Protein AF-F0ZNK6-F1 (afdb_monomer)

pLDDT: mean 78.29, std 20.77, range [24.33, 97.94]

Organism: Dictyostelium purpureum (NCBI:txid5786)

Mean predicted aligned error: 11.71 Å

Radius of gyration: 27.05 Å; Cα contacts (8 Å, |Δi|>4): 278; chains: 1; bounding box: 59×30×78 Å

Secondary structure (DSSP, 8-state):
--------------------S----EEES---TTSSEEPPS-----HHHHEE--TT----GGGGB-TTT-SB--SEEEETTT--EEEHHHHHHHHTSSS-B-TTT--B---GGGEEE-HHHHHHHTT-EEE-SSTT---EE-HHHHHHIIIII-TT-EEEETTT--EEEGGGHHHHHHH-TT-EEEETTT--EEEHHHIIIIIIIII-TTTTT--

Nearest PDB structures (foldseek):
  7nd1-assembly1_A  TM=7.226E-01  e=3.167E-04  Homo sapiens
  4r8p-assembly1_L  TM=7.742E-01  e=1.179E-03  Homo sapiens
  3rpg-assembly1_C  TM=7.395E-01  e=2.499E-03  Homo sapiens
  6wi7-assembly1_A  TM=4.358E-01  e=2.176E-04  Homo sapiens
  6wi8-assembly2_B  TM=3.997E-01  e=1.694E-04  Homo sapiens

Foldseek 3Di:
DDPDPDDDDDDDDDDDDDDDDDDFDWAFPDLPLPPFKDQDPDPPDQQLVQKDAPPDDPDDSVLQAFPQPRGGADCKKAAQVPRDIHHPVRQVVQQPDPWRADPPPRHTDDDPVRIDDPVVSVVRLQNIWGAAPQPPGRDIDRPVCRVCCNRPPPQRRWIAGNQPRDIDGNVCSSVCQVVPQRGWTAGPQQRDIDGNVCVPPAPQPHNPPRNVVVD

Solvent-accessible surface area (backbone atoms only — not comparable to full-atom values): 13362 Å² total; per-residue (Å²): 140,79,84,81,75,85,81,84,84,87,89,88,81,88,80,92,86,87,88,81,79,96,65,86,59,71,47,66,78,70,86,60,86,68,82,46,53,40,71,60,82,75,75,86,74,65,59,67,78,32,53,42,78,68,79,94,60,89,70,64,70,68,82,44,42,12,88,84,81,70,44,68,53,54,70,50,33,21,37,75,90,68,70,53,65,36,24,44,74,58,50,49,60,38,47,74,39,101,73,18,36,40,87,84,82,57,50,68,77,49,47,77,90,54,42,44,74,45,62,67,59,48,64,54,57,70,62,35,30,30,44,41,88,34,72,96,44,86,55,68,27,41,72,87,52,34,60,55,36,51,76,74,64,44,52,47,25,64,31,26,34,69,67,74,66,52,74,39,37,51,76,47,46,68,64,41,64,79,64,40,57,52,40,55,22,22,41,74,72,68,66,51,75,44,36,41,51,58,46,74,77,45,28,63,91,75,65,38,82,46,46,79,75,75,115

InterPro domains:
  IPR013083 Zinc finger, RING/FYVE/PHD-type [G3DSA:3.30.40.10] (53-136)
  IPR013083 Zinc finger, RING/FYVE/PHD-type [G3DSA:3.30.40.10] (150-211)

Structure (mmCIF, N/CA/C/O backbone):
data_AF-F0ZNK6-F1
#
_entry.id   AF-F0ZNK6-F1
#
loop_
_atom_site.group_PDB
_atom_site.id
_atom_site.type_symbol
_atom_site.label_atom_id
_atom_site.label_alt_id
_atom_site.label_comp_id
_atom_site.label_asym_id
_atom_site.label_entity_id
_atom_site.label_seq_id
_atom_site.pdbx_PDB_ins_code
_atom_site.Cartn_x
_atom_site.Cartn_y
_atom_site.Cartn_z
_atom_site.occupancy
_atom_site.B_iso_or_equiv
_atom_site.auth_seq_id
_atom_site.auth_comp_id
_atom_site.auth_asym_id
_atom_site.auth_atom_id
_atom_site.pdbx_PDB_model_num
ATOM 1 N N . MET A 1 1 ? 17.240 -5.821 18.834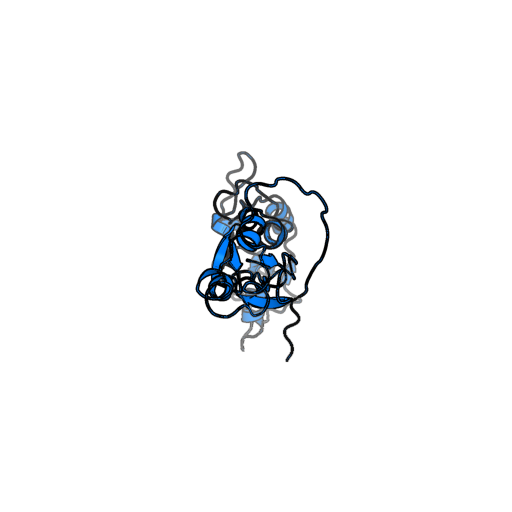 1.00 30.92 1 MET A N 1
ATOM 2 C CA . MET A 1 1 ? 16.764 -5.673 17.436 1.00 30.92 1 MET A CA 1
ATOM 3 C C . MET A 1 1 ? 15.332 -5.216 17.539 1.00 30.92 1 MET A C 1
ATOM 5 O O . MET A 1 1 ? 14.416 -6.022 17.647 1.00 30.92 1 MET A O 1
ATOM 9 N N . ASP A 1 2 ? 15.186 -3.907 17.649 1.00 25.44 2 ASP A N 1
ATOM 10 C CA . ASP A 1 2 ? 14.032 -3.295 18.282 1.00 25.44 2 ASP A CA 1
ATOM 11 C C . ASP A 1 2 ? 13.144 -2.713 17.191 1.00 25.44 2 ASP A C 1
ATOM 13 O O . ASP A 1 2 ? 13.527 -1.785 16.479 1.00 25.44 2 ASP A O 1
ATOM 17 N N . ASN A 1 3 ? 11.966 -3.311 17.015 1.00 26.47 3 ASN A N 1
ATOM 18 C CA . ASN A 1 3 ? 11.000 -2.856 16.026 1.00 26.47 3 ASN A CA 1
ATOM 19 C C . ASN A 1 3 ? 10.314 -1.585 16.540 1.00 26.47 3 ASN A C 1
ATOM 21 O O . ASN A 1 3 ? 9.304 -1.644 17.245 1.00 26.47 3 ASN A O 1
ATOM 25 N N . TYR A 1 4 ? 10.873 -0.432 16.174 1.00 24.33 4 TYR A N 1
ATOM 26 C CA . TYR A 1 4 ? 10.266 0.877 16.397 1.00 24.33 4 TYR A CA 1
ATOM 27 C C . TYR A 1 4 ? 8.984 1.026 15.566 1.00 24.33 4 TYR A C 1
ATOM 29 O O . TYR A 1 4 ? 9.009 1.482 14.424 1.00 24.33 4 TYR A O 1
ATOM 37 N N . TYR A 1 5 ? 7.840 0.683 16.157 1.00 29.05 5 TYR A N 1
ATOM 38 C CA . TYR A 1 5 ? 6.535 1.076 15.629 1.00 29.05 5 TYR A CA 1
ATOM 39 C C . TYR A 1 5 ? 6.279 2.548 15.975 1.00 29.05 5 TYR A C 1
ATOM 41 O O . TYR A 1 5 ? 6.031 2.900 17.130 1.00 29.05 5 TYR A O 1
ATOM 49 N N . THR A 1 6 ? 6.359 3.424 14.975 1.00 27.31 6 THR A N 1
ATOM 50 C CA . THR A 1 6 ? 6.152 4.867 15.130 1.00 27.31 6 THR A CA 1
ATOM 51 C C . THR A 1 6 ? 4.689 5.194 15.431 1.00 27.31 6 THR A C 1
ATOM 53 O O . THR A 1 6 ? 3.826 5.227 14.557 1.00 27.31 6 THR A O 1
ATOM 56 N N . CYS A 1 7 ? 4.408 5.467 16.704 1.00 28.83 7 CYS A N 1
ATOM 57 C CA . CYS A 1 7 ? 3.113 5.957 17.160 1.00 28.83 7 CYS A CA 1
ATOM 58 C C . CYS A 1 7 ? 2.952 7.452 16.832 1.00 28.83 7 CYS A C 1
ATOM 60 O O . CYS A 1 7 ? 3.772 8.266 17.257 1.00 28.83 7 CYS A O 1
ATOM 62 N N . VAL A 1 8 ? 1.880 7.823 16.123 1.00 27.42 8 VAL A N 1
ATOM 63 C CA . VAL A 1 8 ? 1.557 9.223 15.789 1.00 27.42 8 VAL A CA 1
ATOM 64 C C . VAL A 1 8 ? 0.220 9.626 16.435 1.00 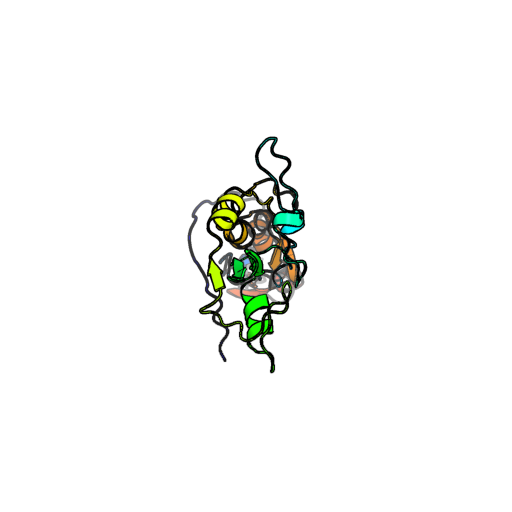27.42 8 VAL A C 1
ATOM 66 O O . VAL A 1 8 ? -0.855 9.253 15.972 1.00 27.42 8 VAL A O 1
ATOM 69 N N . PHE A 1 9 ? 0.302 10.392 17.527 1.00 31.61 9 PHE A N 1
ATOM 70 C CA . PHE A 1 9 ? -0.795 11.153 18.165 1.00 31.61 9 PHE A CA 1
ATOM 71 C C . PHE A 1 9 ? -0.951 12.535 17.470 1.00 31.61 9 PHE A C 1
ATOM 73 O O . PHE A 1 9 ? -0.028 12.946 16.778 1.00 31.61 9 PHE A O 1
ATOM 80 N N . SER A 1 10 ? -1.996 13.375 17.584 1.00 29.56 10 SER A N 1
ATOM 81 C CA . SER A 1 10 ? -3.305 13.427 18.292 1.00 29.56 10 SER A CA 1
ATOM 82 C C . SER A 1 10 ? -4.299 14.239 17.392 1.00 29.56 10 SER A C 1
ATOM 84 O O . SER A 1 10 ? -3.966 14.456 16.232 1.00 29.56 10 SER A O 1
ATOM 86 N N . GLN A 1 11 ? -5.504 14.730 17.741 1.00 28.06 11 GLN A N 1
ATOM 87 C CA . GLN A 1 11 ? -6.336 14.782 18.962 1.00 28.06 11 GLN A CA 1
ATOM 88 C C . GLN A 1 11 ? -7.820 14.985 18.556 1.00 28.06 11 GLN A C 1
ATOM 90 O O . GLN A 1 11 ? -8.075 15.548 17.497 1.00 28.06 11 GLN A O 1
ATOM 95 N N . ALA A 1 12 ? -8.784 14.640 19.419 1.00 24.88 12 ALA A N 1
ATOM 96 C CA . ALA A 1 12 ? -10.147 15.202 19.408 1.00 24.88 12 ALA A CA 1
ATOM 97 C C . ALA A 1 12 ? -10.771 15.105 20.819 1.00 24.88 12 ALA A C 1
ATOM 99 O O . ALA A 1 12 ? -10.435 14.181 21.563 1.00 24.88 12 ALA A O 1
ATOM 100 N N . ARG A 1 13 ? -11.637 16.058 21.197 1.00 25.84 13 ARG A N 1
ATOM 101 C CA . ARG A 1 13 ? -12.290 16.182 22.523 1.00 25.84 13 ARG A CA 1
ATOM 102 C C . ARG A 1 13 ? -13.825 16.148 22.401 1.00 25.84 13 ARG A C 1
ATOM 104 O O . ARG A 1 13 ? -14.330 16.425 21.320 1.00 25.84 13 ARG A O 1
ATOM 111 N N . TYR A 1 14 ? -14.495 15.991 23.555 1.00 29.27 14 TYR A N 1
ATOM 112 C CA . TYR A 1 14 ? -15.939 16.194 23.816 1.00 29.27 14 TYR A CA 1
ATOM 113 C C . TYR A 1 14 ? -16.895 15.131 23.230 1.00 29.27 14 TYR A C 1
ATOM 115 O O . TYR A 1 14 ? -16.558 14.484 22.247 1.00 29.27 14 TYR A O 1
ATOM 123 N N . SER A 1 15 ? -18.071 14.858 23.818 1.00 27.81 15 SER A N 1
ATOM 124 C CA . SER A 1 15 ? -18.705 15.357 25.067 1.00 27.81 15 SER A CA 1
ATOM 125 C C . SER A 1 15 ? -19.606 14.284 25.698 1.00 27.81 15 SER A C 1
ATOM 127 O O . SER A 1 15 ? -20.095 13.403 24.997 1.00 27.81 15 SER A O 1
ATOM 129 N N . ASP A 1 16 ? -19.878 14.398 27.000 1.00 37.84 16 ASP A N 1
ATOM 130 C CA . ASP A 1 16 ? -20.874 13.576 27.699 1.00 37.84 16 ASP A CA 1
ATOM 131 C C . ASP A 1 16 ? -22.311 13.880 27.247 1.00 37.84 16 ASP A C 1
ATOM 133 O O . ASP A 1 16 ? -22.661 15.048 27.078 1.00 37.84 16 ASP A O 1
ATOM 137 N N . GLN A 1 17 ? -23.153 12.841 27.155 1.00 32.78 17 GLN A N 1
ATOM 138 C CA . GLN A 1 17 ? -24.423 12.697 27.898 1.00 32.78 17 GLN A CA 1
ATOM 139 C C . GLN A 1 17 ? -25.270 11.542 27.335 1.00 32.78 17 GLN A C 1
ATOM 141 O O . GLN A 1 17 ? -25.697 11.591 26.188 1.00 32.78 17 GLN A O 1
ATOM 146 N N . GLN A 1 18 ? -25.615 10.564 28.179 1.00 33.66 18 GLN A N 1
ATOM 147 C CA . GLN A 1 18 ? -26.989 10.369 28.678 1.00 33.66 18 GLN A CA 1
ATOM 148 C C . GLN A 1 18 ? -27.006 9.287 29.774 1.00 33.66 18 GLN A C 1
ATOM 150 O O . GLN A 1 18 ? -26.191 8.367 29.769 1.00 33.66 18 GLN A O 1
ATOM 155 N N . ARG A 1 19 ? -27.900 9.438 30.759 1.00 41.31 19 ARG A N 1
ATOM 156 C CA . ARG A 1 19 ? -28.092 8.491 31.870 1.00 41.31 19 ARG A CA 1
ATOM 157 C C . ARG A 1 19 ? -29.361 7.689 31.628 1.00 41.31 19 ARG A C 1
ATOM 159 O O . ARG A 1 19 ? -30.398 8.309 31.435 1.00 41.31 19 ARG A O 1
ATOM 166 N N . GLU A 1 20 ? -29.324 6.375 31.829 1.00 31.62 20 GLU A N 1
ATOM 167 C CA . GLU A 1 20 ? -30.526 5.628 32.209 1.00 31.62 20 GLU A CA 1
ATOM 168 C C . GLU A 1 20 ? -30.183 4.335 32.970 1.00 31.62 20 GLU A C 1
ATOM 170 O O . GLU A 1 20 ? -29.380 3.536 32.506 1.00 31.62 20 GLU A O 1
ATOM 175 N N . LYS A 1 21 ? -30.830 4.158 34.136 1.00 32.38 21 LYS A N 1
ATOM 176 C CA . LYS A 1 21 ? -30.807 2.995 35.056 1.00 32.38 21 LYS A CA 1
ATOM 177 C C . LYS A 1 21 ? -29.427 2.578 35.609 1.00 32.38 21 LYS A C 1
ATOM 179 O O . LYS A 1 21 ? -28.528 2.164 34.890 1.00 32.38 21 LYS A O 1
ATOM 184 N N . GLN A 1 22 ? -29.294 2.624 36.941 1.00 38.00 22 GLN A N 1
ATOM 185 C CA . GLN A 1 22 ? -28.071 2.274 37.681 1.00 38.00 22 GLN A CA 1
ATOM 186 C C . GLN A 1 22 ? -27.771 0.764 37.651 1.00 38.00 22 GLN A C 1
ATOM 188 O O . GLN A 1 22 ? -27.980 0.041 38.624 1.00 38.00 22 GLN A O 1
ATOM 193 N N . ILE A 1 23 ? -27.226 0.295 36.532 1.00 42.62 23 ILE A N 1
ATOM 194 C CA . ILE A 1 23 ? -26.351 -0.878 36.512 1.00 42.62 23 ILE A CA 1
ATOM 195 C C . ILE A 1 23 ? -24.993 -0.424 37.083 1.00 42.62 23 ILE A C 1
ATOM 197 O O . ILE A 1 23 ? -24.542 0.670 36.739 1.00 42.62 23 ILE A O 1
ATOM 201 N N . PRO A 1 24 ? -24.324 -1.214 37.945 1.00 51.91 24 PRO A N 1
ATOM 202 C CA . PRO A 1 24 ? -23.012 -0.871 38.486 1.00 51.91 24 PRO A CA 1
ATOM 203 C C . PRO A 1 24 ? -21.998 -0.418 37.425 1.00 51.91 24 PRO A C 1
ATOM 205 O O . PRO A 1 24 ? -21.651 -1.178 36.521 1.00 51.91 24 PRO A O 1
ATOM 208 N N . GLU A 1 25 ? -21.491 0.810 37.556 1.00 67.50 25 GLU A N 1
ATOM 209 C CA . GLU A 1 25 ? -20.607 1.407 36.551 1.00 67.50 25 GLU A CA 1
ATOM 210 C C . GLU A 1 25 ? -19.237 0.706 36.485 1.00 67.50 25 GLU A C 1
ATOM 212 O O . GLU A 1 25 ? -18.437 0.737 37.427 1.00 67.50 25 GLU A O 1
ATOM 217 N N . PHE A 1 26 ? -18.959 0.089 35.333 1.00 65.06 26 PHE A N 1
ATOM 218 C CA . PHE A 1 26 ? -17.631 -0.379 34.942 1.00 65.06 26 PHE A CA 1
ATOM 219 C C . PHE A 1 26 ? -16.867 0.768 34.279 1.00 65.06 26 PHE A C 1
ATOM 221 O O . PHE A 1 26 ? -17.143 1.140 33.138 1.00 65.06 26 PHE A O 1
ATOM 228 N N . ILE A 1 27 ? -15.893 1.333 34.988 1.00 72.94 2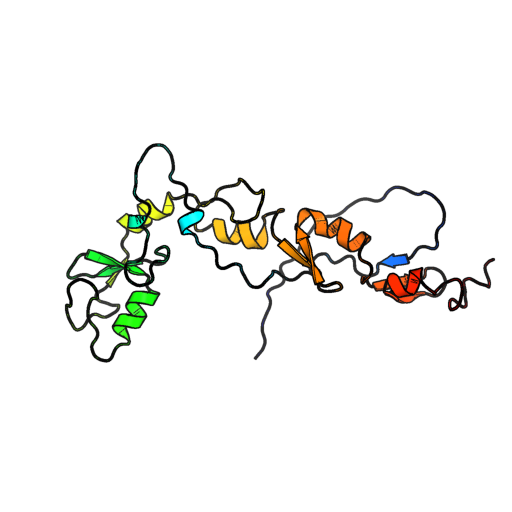7 ILE A N 1
ATOM 229 C CA . ILE A 1 27 ? -15.159 2.512 34.521 1.00 72.94 27 ILE A CA 1
ATOM 230 C C . ILE A 1 27 ? -13.950 2.057 33.694 1.00 72.94 27 ILE A C 1
ATOM 232 O O . ILE A 1 27 ? -13.003 1.489 34.239 1.00 72.94 27 ILE A O 1
ATOM 236 N N . ILE A 1 28 ? -13.970 2.304 32.380 1.00 71.56 28 ILE A N 1
ATOM 237 C CA . ILE A 1 28 ? -12.842 2.021 31.474 1.00 71.56 28 ILE A CA 1
ATOM 238 C C . ILE A 1 28 ? -11.697 2.997 31.780 1.00 71.56 28 ILE A C 1
ATOM 240 O O . ILE A 1 28 ? -11.846 4.204 31.603 1.00 71.56 28 ILE A O 1
ATOM 244 N N . GLU A 1 29 ? -10.533 2.492 32.194 1.00 52.78 29 GLU A N 1
ATOM 245 C CA . GLU A 1 29 ? -9.414 3.361 32.603 1.00 52.78 29 GLU A CA 1
ATOM 246 C C . GLU A 1 29 ? -8.588 3.932 31.440 1.00 52.78 29 GLU A C 1
ATOM 248 O O . GLU A 1 29 ? -7.887 4.924 31.624 1.00 52.78 29 GLU A O 1
ATOM 253 N N . ASN A 1 30 ? -8.635 3.323 30.250 1.00 55.88 30 ASN A N 1
ATOM 254 C CA . ASN A 1 30 ? -7.743 3.669 29.137 1.00 55.88 30 ASN A CA 1
ATOM 255 C C . ASN A 1 30 ? -8.471 3.739 27.781 1.00 55.88 30 ASN A C 1
ATOM 257 O O . ASN A 1 30 ? -8.234 2.919 26.897 1.00 55.88 30 ASN A O 1
ATOM 261 N N . LYS A 1 31 ? -9.276 4.788 27.548 1.00 55.41 31 LYS A N 1
ATOM 262 C CA . LYS A 1 31 ? -9.871 5.097 26.222 1.00 55.41 31 LYS A CA 1
ATOM 263 C C . LYS A 1 31 ? -8.846 5.542 25.142 1.00 55.41 31 LYS A C 1
ATOM 265 O O . LYS A 1 31 ? -9.194 6.244 24.191 1.00 55.41 31 LYS A O 1
ATOM 270 N N . LYS A 1 32 ? -7.557 5.185 25.253 1.00 53.84 32 LYS A N 1
ATOM 271 C CA . LYS A 1 32 ? -6.506 5.586 24.294 1.00 53.84 32 LYS A CA 1
ATOM 272 C C . LYS A 1 32 ? -6.603 4.772 22.996 1.00 53.84 32 LYS A C 1
ATOM 274 O O . LYS A 1 32 ? -5.957 3.737 22.849 1.00 53.84 32 LYS A O 1
ATOM 279 N N . LYS A 1 33 ? -7.367 5.319 22.041 1.00 52.50 33 LYS A N 1
ATOM 280 C CA . LYS A 1 33 ? -7.781 4.760 20.732 1.00 52.50 33 LYS A CA 1
ATOM 281 C C . LYS A 1 33 ? -6.724 3.990 19.911 1.00 52.50 33 LYS A C 1
ATOM 283 O O . LYS A 1 33 ? -7.11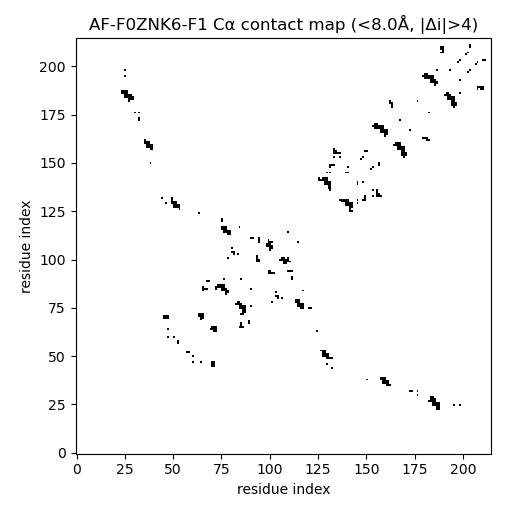4 3.168 19.095 1.00 52.50 33 LYS A O 1
ATOM 288 N N . CYS A 1 34 ? -5.421 4.217 20.111 1.00 48.12 34 CYS A N 1
ATOM 289 C CA . CYS A 1 34 ? -4.349 3.594 19.315 1.00 48.12 34 CYS A CA 1
ATOM 290 C C . CYS A 1 34 ? -3.481 2.554 20.048 1.00 48.12 34 CYS A C 1
ATOM 292 O O . CYS A 1 34 ? -2.623 1.961 19.406 1.00 48.12 34 CYS A O 1
ATOM 294 N N . GLN A 1 35 ? -3.637 2.319 21.358 1.00 53.16 35 GLN A N 1
ATOM 295 C CA . GLN A 1 35 ? -2.682 1.454 22.085 1.00 53.16 35 GLN A CA 1
ATOM 296 C C . GLN A 1 35 ? -2.888 -0.052 21.876 1.00 53.16 35 GLN A C 1
ATOM 298 O O . GLN A 1 35 ? -1.981 -0.825 22.165 1.00 53.16 35 GLN A O 1
ATOM 303 N N . PHE A 1 36 ? -4.049 -0.459 21.361 1.00 58.56 36 PHE A N 1
ATOM 304 C CA . PHE A 1 36 ? -4.400 -1.870 21.195 1.00 58.56 36 PHE A CA 1
ATOM 305 C C . PHE A 1 36 ? -4.719 -2.266 19.754 1.00 58.56 36 PHE A C 1
ATOM 307 O O . PHE A 1 36 ? -4.865 -3.450 19.497 1.00 58.56 36 PHE A O 1
ATOM 314 N N . PHE A 1 37 ? -4.852 -1.335 18.807 1.00 63.16 37 PHE A N 1
ATOM 315 C CA . PHE A 1 37 ? -5.246 -1.689 17.441 1.00 63.16 37 PHE A CA 1
ATOM 316 C C . PHE A 1 37 ? -4.033 -1.883 16.546 1.00 63.16 37 PHE A C 1
ATOM 318 O O . PHE A 1 37 ? -3.242 -0.963 16.343 1.00 63.16 37 PHE A O 1
ATOM 325 N N . PHE A 1 38 ? -3.930 -3.075 15.971 1.00 69.12 38 PHE A N 1
ATOM 326 C CA . PHE A 1 38 ? -2.906 -3.399 14.993 1.00 69.12 38 PHE A CA 1
ATOM 327 C C . PHE A 1 38 ? -3.475 -3.239 13.585 1.00 69.12 38 PHE A C 1
ATOM 329 O O . PHE A 1 38 ? -4.586 -3.693 13.291 1.00 69.12 38 PHE A O 1
ATOM 336 N N . LEU A 1 39 ? -2.690 -2.626 12.697 1.00 55.91 39 LEU A N 1
ATOM 337 C CA . LEU A 1 39 ? -2.871 -2.856 11.268 1.00 55.91 39 LEU A CA 1
ATOM 338 C C . LEU A 1 39 ? -2.663 -4.358 11.017 1.00 55.91 39 LEU A C 1
ATOM 340 O O . LEU A 1 39 ? -1.677 -4.910 11.520 1.00 55.91 39 LEU A O 1
ATOM 344 N N . PRO A 1 40 ? -3.545 -5.037 10.257 1.00 51.53 40 PRO A N 1
ATOM 345 C CA . PRO A 1 40 ? -3.190 -6.342 9.718 1.00 51.53 40 PRO A CA 1
ATOM 346 C C . PRO A 1 40 ? -1.877 -6.202 8.936 1.00 51.53 40 PRO A C 1
ATOM 348 O O . PRO A 1 40 ? -1.590 -5.127 8.400 1.00 51.53 40 PRO A O 1
ATOM 351 N N . LYS A 1 41 ? -1.073 -7.277 8.872 1.00 48.78 41 LYS A N 1
ATOM 352 C CA . LYS A 1 41 ? 0.121 -7.312 8.007 1.00 48.78 41 LYS A CA 1
ATOM 353 C C . LYS A 1 41 ? -0.289 -6.768 6.642 1.00 48.78 41 LYS A C 1
ATOM 355 O O . LYS A 1 41 ? -1.263 -7.281 6.095 1.00 48.78 41 LYS A O 1
ATOM 360 N N . TYR A 1 42 ? 0.392 -5.709 6.189 1.00 48.66 42 TYR A N 1
ATOM 361 C CA . TYR A 1 42 ? -0.072 -4.870 5.083 1.00 48.66 42 TYR A CA 1
ATOM 362 C C . TYR A 1 42 ? -0.635 -5.734 3.953 1.00 48.66 42 TYR A C 1
ATOM 364 O O . TYR A 1 42 ? 0.073 -6.649 3.517 1.00 48.66 42 TYR A O 1
ATOM 372 N N . PRO A 1 43 ? -1.882 -5.492 3.498 1.00 49.91 43 PRO A N 1
ATOM 373 C CA . PRO A 1 43 ? -2.384 -6.206 2.338 1.00 49.91 43 PRO A CA 1
ATOM 374 C C . PRO A 1 43 ? -1.388 -5.986 1.202 1.00 49.91 43 PRO A C 1
ATOM 376 O O . PRO A 1 43 ? -0.903 -4.869 1.011 1.00 49.91 43 PRO A O 1
ATOM 379 N N . ILE A 1 44 ? -1.055 -7.052 0.478 1.00 57.12 44 ILE A N 1
ATOM 380 C CA . ILE A 1 44 ? -0.285 -6.926 -0.756 1.00 57.12 44 ILE A CA 1
ATOM 381 C C . ILE A 1 44 ? -1.223 -6.225 -1.735 1.00 57.12 44 ILE A C 1
ATOM 383 O O . ILE A 1 44 ? -2.128 -6.843 -2.287 1.00 57.12 44 ILE A O 1
ATOM 387 N N . ILE A 1 45 ? -1.084 -4.904 -1.847 1.00 63.31 45 ILE A N 1
ATOM 388 C CA . ILE A 1 45 ? -1.928 -4.096 -2.719 1.00 63.31 45 ILE A CA 1
ATOM 389 C C . ILE A 1 45 ? -1.471 -4.356 -4.151 1.00 63.31 45 ILE A C 1
ATOM 391 O O . ILE A 1 45 ? -0.403 -3.893 -4.545 1.00 63.31 45 ILE A O 1
ATOM 395 N N . GLN A 1 46 ? -2.303 -5.050 -4.923 1.00 73.31 46 GLN A N 1
ATOM 396 C CA . GLN A 1 46 ? -2.184 -5.113 -6.376 1.00 73.31 46 GLN A CA 1
ATOM 397 C C . GLN A 1 46 ? -2.628 -3.759 -6.943 1.00 73.31 46 GLN A C 1
ATOM 399 O O . GLN A 1 46 ? -3.814 -3.454 -7.093 1.00 73.31 46 GLN A O 1
ATOM 404 N N . LEU A 1 47 ? -1.650 -2.870 -7.128 1.00 72.75 47 LEU A N 1
ATOM 405 C CA . LEU A 1 47 ? -1.867 -1.479 -7.536 1.00 72.75 47 LEU A CA 1
ATOM 406 C C . LEU A 1 47 ? -2.402 -1.380 -8.974 1.00 72.75 47 LEU A C 1
ATOM 408 O O . LEU A 1 47 ? -3.022 -0.381 -9.336 1.00 72.75 47 LEU A O 1
ATOM 412 N N . GLU A 1 48 ? -2.195 -2.424 -9.774 1.00 74.31 48 GLU A N 1
ATOM 413 C CA . GLU A 1 48 ? -2.655 -2.580 -11.155 1.00 74.31 48 GLU A CA 1
ATOM 414 C C . GLU A 1 48 ? -4.189 -2.638 -11.215 1.00 74.31 48 GLU A C 1
ATOM 416 O O . GLU A 1 48 ? -4.817 -2.022 -12.085 1.00 74.31 48 GLU A O 1
ATOM 421 N N . GLU A 1 49 ? -4.805 -3.331 -10.253 1.00 77.19 49 GLU A N 1
ATOM 422 C CA . GLU A 1 49 ? -6.261 -3.437 -10.111 1.00 77.19 49 GLU A CA 1
ATOM 423 C C . GLU A 1 49 ? -6.882 -2.093 -9.724 1.00 77.19 49 GLU A C 1
ATOM 425 O O . GLU A 1 49 ? -7.917 -1.699 -10.263 1.00 77.19 49 GLU A O 1
ATOM 430 N N . GLN A 1 50 ? -6.212 -1.359 -8.831 1.00 76.19 50 GLN A N 1
ATOM 431 C CA . GLN A 1 50 ? -6.682 -0.074 -8.308 1.00 76.19 50 GLN A CA 1
ATOM 432 C C . GLN A 1 50 ? -6.495 1.092 -9.286 1.00 76.19 50 GLN A C 1
ATOM 434 O O . GLN A 1 50 ? -7.042 2.173 -9.062 1.00 76.19 50 GLN A O 1
ATOM 439 N N . LEU A 1 51 ? -5.728 0.893 -10.361 1.00 79.56 51 LEU A N 1
ATOM 440 C CA . LEU A 1 51 ? -5.416 1.919 -11.347 1.00 79.56 51 LEU A CA 1
ATOM 441 C C . LEU A 1 51 ? -6.656 2.358 -12.147 1.00 79.56 51 LEU A C 1
ATOM 443 O O . LEU A 1 51 ? -7.272 1.555 -12.855 1.00 79.56 51 LEU A O 1
ATOM 447 N N . VAL A 1 52 ? -6.953 3.656 -12.087 1.00 80.12 52 VAL A N 1
ATOM 448 C CA . VAL A 1 52 ? -7.980 4.372 -12.852 1.00 80.12 52 VAL A CA 1
ATOM 449 C C . VAL A 1 52 ? -7.303 5.446 -13.708 1.00 80.12 52 VAL A C 1
ATOM 451 O O . VAL A 1 52 ? -6.527 6.271 -13.216 1.00 80.12 52 VAL A O 1
ATOM 454 N N . LEU A 1 53 ? -7.602 5.444 -15.006 1.00 74.25 53 LEU A N 1
ATOM 455 C CA . LEU A 1 53 ? -7.134 6.461 -15.948 1.00 74.25 53 LEU A CA 1
ATOM 456 C C . LEU A 1 53 ? -8.046 7.692 -15.865 1.00 74.25 53 LEU A C 1
ATOM 458 O O . LEU A 1 53 ? -9.265 7.551 -15.776 1.00 74.25 53 LEU A O 1
ATOM 462 N N . LYS A 1 54 ? -7.469 8.897 -15.915 1.00 66.25 54 LYS A N 1
ATOM 463 C CA . LYS A 1 54 ? -8.253 10.131 -16.064 1.00 66.25 54 LYS A CA 1
ATOM 464 C C . LYS A 1 54 ? -8.735 10.272 -17.507 1.00 66.25 54 LYS A C 1
ATOM 466 O O . LYS A 1 54 ? -7.918 10.268 -18.422 1.00 66.25 54 LYS A O 1
ATOM 471 N N . ASP A 1 55 ? -10.048 10.423 -17.650 1.00 59.72 55 ASP A N 1
ATOM 472 C CA . ASP A 1 55 ? -10.781 10.978 -18.791 1.00 59.72 55 ASP A CA 1
ATOM 473 C C . ASP A 1 55 ? -10.272 10.603 -20.198 1.00 59.72 55 ASP A C 1
ATOM 475 O O . ASP A 1 55 ? -9.410 11.260 -20.784 1.00 59.72 55 ASP A O 1
ATOM 479 N N . GLY A 1 56 ? -10.889 9.569 -20.780 1.00 56.06 56 GLY A N 1
ATOM 480 C CA . GLY A 1 56 ? -10.976 9.353 -22.233 1.00 56.06 56 GLY A CA 1
ATOM 481 C C . GLY A 1 56 ? -9.708 8.921 -22.979 1.00 56.06 56 GLY A C 1
ATOM 482 O O . GLY A 1 56 ? -9.815 8.486 -24.121 1.00 56.06 56 GLY A O 1
ATOM 483 N N . ASN A 1 57 ? -8.524 8.996 -22.371 1.00 57.19 57 ASN A N 1
ATOM 484 C CA . ASN A 1 57 ? -7.289 8.520 -22.993 1.00 57.19 57 ASN A CA 1
ATOM 485 C C . ASN A 1 57 ? -7.082 7.023 -22.710 1.00 57.19 57 ASN A C 1
ATOM 487 O O . ASN A 1 57 ? -6.782 6.639 -21.578 1.00 57.19 57 ASN A O 1
ATOM 491 N N . GLU A 1 58 ? -7.184 6.187 -23.747 1.00 66.38 58 GLU A N 1
ATOM 492 C CA . GLU A 1 58 ? -6.935 4.734 -23.705 1.00 66.38 58 GLU A CA 1
ATOM 493 C C . GLU A 1 58 ? -5.433 4.396 -23.574 1.00 66.38 58 GLU A C 1
ATOM 495 O O . GLU A 1 58 ? -4.819 3.751 -24.424 1.00 66.38 58 GLU A O 1
ATOM 500 N N . ILE A 1 59 ? -4.803 4.845 -22.489 1.00 74.38 59 ILE A N 1
ATOM 501 C CA . ILE A 1 59 ? -3.430 4.466 -22.145 1.00 74.38 59 ILE A CA 1
ATOM 502 C C . ILE A 1 59 ? -3.469 3.055 -21.546 1.00 74.38 59 ILE A C 1
ATOM 504 O O . ILE A 1 59 ? -3.934 2.889 -20.419 1.00 74.38 59 ILE A O 1
ATOM 508 N N . SER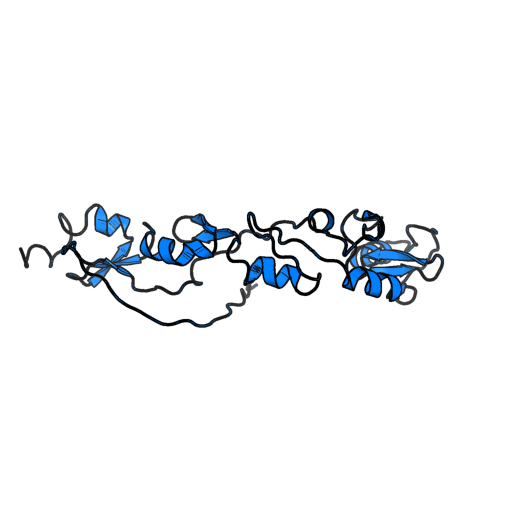 A 1 60 ? -2.985 2.035 -22.269 1.00 83.94 60 SER A N 1
ATOM 509 C CA . SER A 1 60 ? -2.988 0.659 -21.741 1.00 83.94 60 SER A CA 1
ATOM 510 C C . SER A 1 60 ? -2.286 0.576 -20.381 1.00 83.94 60 SER A C 1
ATOM 512 O O . SER A 1 60 ? -1.184 1.106 -20.206 1.00 83.94 60 SER A O 1
ATOM 514 N N . LYS A 1 61 ? -2.903 -0.149 -19.436 1.00 82.50 61 LYS A N 1
ATOM 515 C CA . LYS A 1 61 ? -2.317 -0.442 -18.119 1.00 82.50 61 LYS A CA 1
ATOM 516 C C . LYS A 1 61 ? -0.951 -1.126 -18.241 1.00 82.50 61 LYS A C 1
ATOM 518 O O . LYS A 1 61 ? -0.076 -0.856 -17.422 1.00 82.50 61 LYS A O 1
ATOM 523 N N . ASP A 1 62 ? -0.746 -1.925 -19.290 1.00 87.12 62 ASP A N 1
ATOM 524 C CA . ASP A 1 62 ? 0.486 -2.684 -19.550 1.00 87.12 62 ASP A CA 1
ATOM 525 C C . ASP A 1 62 ? 1.730 -1.788 -19.656 1.00 87.12 62 ASP A C 1
ATOM 527 O O . ASP A 1 62 ? 2.833 -2.209 -19.316 1.00 87.12 62 ASP A O 1
ATOM 531 N N . LEU A 1 63 ? 1.560 -0.521 -20.061 1.00 90.06 63 LEU A N 1
ATOM 532 C CA . LEU A 1 63 ? 2.640 0.473 -20.137 1.00 90.06 63 LEU A CA 1
ATOM 533 C C . LEU A 1 63 ? 3.264 0.791 -18.768 1.00 90.06 63 LEU A C 1
ATOM 535 O O . LEU A 1 63 ? 4.380 1.309 -18.703 1.00 90.06 63 LEU A O 1
ATOM 539 N N . PHE A 1 64 ? 2.555 0.476 -17.683 1.00 91.56 64 PHE A N 1
ATOM 540 C CA . PHE A 1 64 ? 3.002 0.654 -16.305 1.00 91.56 64 PHE A CA 1
ATOM 541 C C . PHE A 1 64 ? 3.395 -0.665 -15.632 1.00 91.56 64 PHE A C 1
ATOM 543 O O . PHE A 1 64 ? 3.773 -0.641 -14.465 1.00 91.56 64 PHE A O 1
ATOM 550 N N . ILE A 1 65 ? 3.343 -1.807 -16.325 1.00 92.12 65 ILE A N 1
ATOM 551 C CA . ILE A 1 65 ? 3.687 -3.117 -15.754 1.00 92.12 65 ILE A CA 1
ATOM 552 C C . ILE A 1 65 ? 5.144 -3.467 -16.045 1.00 92.12 65 ILE A C 1
ATOM 554 O O . ILE A 1 65 ? 5.649 -3.300 -17.154 1.00 92.12 65 ILE A O 1
ATOM 558 N N . CYS A 1 66 ? 5.853 -3.951 -15.028 1.00 95.12 66 CYS A N 1
ATOM 559 C CA . CYS A 1 66 ? 7.266 -4.277 -15.125 1.00 95.12 66 CYS A CA 1
ATOM 560 C C . CYS A 1 66 ? 7.466 -5.578 -15.912 1.00 95.12 66 CYS A C 1
ATOM 562 O O . CYS A 1 66 ? 7.078 -6.634 -15.413 1.00 95.12 66 CYS A O 1
ATOM 564 N N . PRO A 1 67 ? 8.190 -5.588 -17.049 1.00 94.25 67 PRO A N 1
ATOM 565 C CA . PRO A 1 67 ? 8.374 -6.816 -17.830 1.00 94.25 67 PRO A CA 1
ATOM 566 C C . PRO A 1 67 ? 9.160 -7.931 -17.114 1.00 94.25 67 PRO A C 1
ATOM 568 O O . PRO A 1 67 ? 9.256 -9.042 -17.629 1.00 94.25 67 PRO A O 1
ATOM 571 N N . ILE A 1 68 ? 9.759 -7.638 -15.950 1.00 94.38 68 ILE A N 1
ATOM 572 C CA . ILE A 1 68 ? 10.585 -8.572 -15.172 1.00 94.38 68 ILE A CA 1
ATOM 573 C C . ILE A 1 68 ? 9.829 -9.147 -13.970 1.00 94.38 68 ILE A C 1
ATOM 575 O O . ILE A 1 68 ? 9.880 -10.357 -13.770 1.00 94.38 68 ILE A O 1
ATOM 579 N N . CYS A 1 69 ? 9.162 -8.315 -13.161 1.00 94.12 69 CYS A N 1
ATOM 580 C CA . CYS A 1 69 ? 8.424 -8.782 -11.978 1.00 94.12 69 CYS A CA 1
ATOM 581 C C . CYS A 1 69 ? 6.905 -8.874 -12.174 1.00 94.12 69 CYS A C 1
ATOM 583 O O . CYS A 1 69 ? 6.253 -9.503 -11.355 1.00 94.12 69 CYS A O 1
ATOM 585 N N . GLN A 1 70 ? 6.366 -8.326 -13.270 1.00 92.31 70 GLN A N 1
ATOM 586 C CA . GLN A 1 70 ? 4.932 -8.268 -13.592 1.00 92.31 70 GLN A CA 1
ATOM 587 C C . GLN A 1 70 ? 4.076 -7.435 -12.611 1.00 92.31 70 GLN A C 1
ATOM 589 O O . GLN A 1 70 ? 2.856 -7.424 -12.729 1.00 92.31 70 GLN A O 1
ATOM 594 N N . ASP A 1 71 ? 4.712 -6.674 -11.712 1.00 90.56 71 ASP A N 1
ATOM 595 C CA . ASP A 1 71 ? 4.066 -5.684 -10.836 1.00 90.56 71 ASP A CA 1
ATOM 596 C C . ASP A 1 71 ? 4.075 -4.273 -11.458 1.00 90.56 71 ASP A C 1
ATOM 598 O O . ASP A 1 71 ? 4.873 -3.978 -12.360 1.00 90.56 71 ASP A O 1
ATOM 602 N N . LEU A 1 72 ? 3.273 -3.357 -10.906 1.00 89.44 72 LEU A N 1
ATOM 603 C CA . LEU A 1 72 ? 3.312 -1.931 -11.236 1.00 89.44 72 LEU A CA 1
ATOM 604 C C . LEU A 1 72 ? 4.718 -1.324 -11.047 1.00 89.44 72 LEU A C 1
ATOM 606 O O . LEU A 1 72 ? 5.338 -1.376 -9.979 1.00 89.44 72 LEU A O 1
ATOM 610 N N . MET A 1 73 ? 5.198 -0.664 -12.096 1.00 92.50 73 MET A N 1
ATOM 611 C CA . MET A 1 73 ? 6.506 -0.034 -12.164 1.00 92.50 73 MET A CA 1
ATOM 612 C C . MET A 1 73 ? 6.607 1.222 -11.294 1.00 92.50 73 MET A C 1
ATOM 614 O O . MET A 1 73 ? 6.159 2.313 -11.657 1.00 92.50 73 MET A O 1
ATOM 618 N N . THR A 1 74 ? 7.301 1.072 -10.168 1.00 84.25 74 THR A N 1
ATOM 619 C CA . THR A 1 74 ? 7.665 2.148 -9.239 1.00 84.25 74 THR A CA 1
ATOM 620 C C . THR A 1 74 ? 9.183 2.363 -9.257 1.00 84.25 74 THR A C 1
ATOM 622 O O . THR A 1 74 ? 9.951 1.424 -9.479 1.00 84.25 74 THR A O 1
ATOM 625 N N . SER A 1 75 ? 9.629 3.615 -9.077 1.00 89.75 75 SER A N 1
ATOM 626 C CA . SER A 1 75 ? 11.049 4.017 -9.171 1.00 89.75 75 SER A CA 1
ATOM 627 C C . SER A 1 75 ? 11.734 3.491 -10.443 1.00 89.75 75 SER A C 1
ATOM 629 O O . SER A 1 75 ? 12.615 2.632 -10.403 1.00 89.75 75 SER A O 1
ATOM 631 N N . VAL A 1 76 ? 11.268 3.965 -11.599 1.00 95.00 76 VAL A N 1
ATOM 632 C CA . VAL A 1 76 ? 11.622 3.406 -12.910 1.00 95.00 76 VAL A CA 1
ATOM 633 C C . VAL A 1 76 ? 12.949 3.926 -13.440 1.00 95.00 76 VAL A C 1
ATOM 635 O O . VAL A 1 76 ? 13.162 5.137 -13.532 1.00 95.00 76 VAL A O 1
ATOM 638 N N . LEU A 1 77 ? 13.787 2.995 -13.897 1.00 97.12 77 LEU A N 1
ATOM 639 C CA . LEU A 1 77 ? 15.000 3.295 -14.647 1.00 97.12 77 LEU A CA 1
ATOM 640 C C . LEU A 1 77 ? 14.937 2.728 -16.070 1.00 97.12 77 LEU A C 1
ATOM 642 O O . LEU A 1 77 ? 14.398 1.646 -16.320 1.00 97.12 77 LEU A O 1
ATOM 646 N N . GLN A 1 78 ? 15.539 3.471 -16.991 1.00 97.94 78 GLN A N 1
ATOM 647 C CA . GLN A 1 78 ? 15.647 3.189 -18.418 1.00 97.94 78 GLN A CA 1
ATOM 648 C C . GLN A 1 78 ? 17.068 2.758 -18.781 1.00 97.94 78 GLN A C 1
ATOM 650 O O . GLN A 1 78 ? 18.043 3.329 -18.292 1.00 97.94 78 GLN A O 1
ATOM 655 N N . CYS A 1 79 ? 17.180 1.761 -19.660 1.00 97.75 79 CYS A N 1
ATOM 656 C CA . CYS A 1 79 ? 18.454 1.307 -20.208 1.00 97.75 79 CYS A CA 1
ATOM 657 C C . CYS A 1 79 ? 18.956 2.240 -21.315 1.00 97.75 79 CYS A C 1
ATOM 659 O O . CYS A 1 79 ? 18.294 2.386 -22.342 1.00 97.75 79 CYS A O 1
ATOM 661 N N . GLU A 1 80 ? 20.170 2.770 -21.157 1.00 96.81 80 GLU A N 1
ATOM 662 C CA . GLU A 1 80 ? 20.810 3.674 -22.121 1.00 96.81 80 GLU A CA 1
ATOM 663 C C . GLU A 1 80 ? 20.944 3.101 -23.541 1.00 96.81 80 GLU A C 1
ATOM 665 O O . GLU A 1 80 ? 20.829 3.833 -24.518 1.00 96.81 80 GLU A O 1
ATOM 670 N N . TYR A 1 81 ? 21.114 1.784 -23.676 1.00 96.44 81 TYR A N 1
ATOM 671 C CA . TYR A 1 81 ? 21.370 1.142 -24.972 1.00 96.44 81 TYR A CA 1
ATOM 672 C C . TYR A 1 81 ? 20.118 0.773 -25.773 1.00 96.44 81 TYR A C 1
ATOM 674 O O . TYR A 1 81 ? 20.237 0.415 -26.942 1.00 96.44 81 TYR A O 1
ATOM 682 N N . CYS A 1 82 ? 18.934 0.749 -25.155 1.00 96.50 82 CYS A N 1
ATOM 683 C CA . CYS A 1 82 ? 17.720 0.269 -25.828 1.00 96.50 82 CYS A CA 1
ATOM 684 C C . CYS A 1 82 ? 16.415 0.918 -25.360 1.00 96.50 82 CYS A C 1
ATOM 686 O O . CYS A 1 82 ? 15.345 0.435 -25.724 1.00 96.50 82 CYS A O 1
ATOM 688 N N . SER A 1 83 ? 16.480 1.946 -24.512 1.00 95.69 83 SER A N 1
ATOM 689 C CA . SER A 1 83 ? 15.341 2.706 -23.973 1.00 95.69 83 SER A CA 1
ATOM 690 C C . SER A 1 83 ? 14.239 1.904 -23.264 1.00 95.69 83 SER A C 1
ATOM 692 O O . SER A 1 83 ? 13.221 2.471 -22.876 1.00 95.69 83 SER A O 1
ATOM 694 N N . ASN A 1 84 ? 14.439 0.605 -23.032 1.00 96.19 84 ASN A N 1
ATOM 695 C CA . ASN A 1 84 ? 13.503 -0.220 -22.273 1.00 96.19 84 ASN A CA 1
ATOM 696 C C . ASN A 1 84 ? 13.590 0.115 -20.778 1.00 96.19 84 ASN A C 1
ATOM 698 O O . ASN A 1 84 ? 14.673 0.417 -20.262 1.00 96.19 84 ASN A O 1
ATOM 702 N N . ILE A 1 85 ? 12.450 0.029 -20.095 1.00 96.94 85 ILE A N 1
ATOM 703 C CA . ILE A 1 85 ? 12.272 0.409 -18.691 1.00 96.94 85 ILE A CA 1
ATOM 704 C C . ILE A 1 85 ? 11.902 -0.786 -17.809 1.00 96.94 85 ILE A C 1
ATOM 706 O O . ILE A 1 85 ? 11.256 -1.729 -18.263 1.00 96.94 85 ILE A O 1
ATOM 710 N N . CYS A 1 86 ? 12.307 -0.736 -16.538 1.00 96.25 86 CYS A N 1
ATOM 711 C CA . CYS A 1 86 ? 11.773 -1.581 -15.466 1.00 96.25 86 CYS A CA 1
ATOM 712 C C . CYS A 1 86 ? 12.062 -0.964 -14.080 1.00 96.25 86 CYS A C 1
ATOM 714 O O . CYS A 1 86 ? 12.736 0.067 -13.968 1.00 96.25 86 CYS A O 1
ATOM 716 N N . CYS A 1 87 ? 11.531 -1.575 -13.015 1.00 95.88 87 CYS A N 1
ATOM 717 C CA . CYS A 1 87 ? 11.720 -1.118 -11.634 1.00 95.88 87 CYS A CA 1
ATOM 718 C C . CYS A 1 87 ? 13.202 -1.094 -11.225 1.00 95.88 87 CYS A C 1
ATOM 720 O O . CYS A 1 87 ? 13.949 -2.021 -11.553 1.00 95.88 87 CYS A O 1
ATOM 722 N N . PHE A 1 88 ? 13.596 -0.124 -10.394 1.00 95.75 88 PHE A N 1
ATOM 723 C CA . PHE A 1 88 ? 14.917 -0.064 -9.751 1.00 95.75 88 PHE A CA 1
ATOM 724 C C . PHE A 1 88 ? 15.346 -1.413 -9.141 1.00 95.75 88 PHE A C 1
ATOM 726 O O . PHE A 1 88 ? 16.384 -1.952 -9.516 1.00 95.75 88 PHE A O 1
ATOM 733 N N . ASN A 1 89 ? 14.491 -2.033 -8.319 1.00 94.50 89 ASN A N 1
ATOM 734 C CA . ASN A 1 89 ? 14.768 -3.328 -7.675 1.00 94.50 89 ASN A CA 1
ATOM 735 C C . ASN A 1 89 ? 14.998 -4.480 -8.680 1.00 94.50 89 ASN A C 1
ATOM 737 O O . ASN A 1 89 ? 15.655 -5.471 -8.360 1.00 94.50 89 ASN A O 1
ATOM 741 N N . CYS A 1 90 ? 14.432 -4.393 -9.890 1.00 96.25 90 CYS A N 1
ATOM 742 C CA . CYS A 1 90 ? 14.676 -5.374 -10.950 1.00 96.25 90 CYS A CA 1
ATOM 743 C C . CYS A 1 90 ? 16.031 -5.127 -11.623 1.00 96.25 90 CYS A C 1
ATOM 745 O O . CYS A 1 90 ? 16.765 -6.081 -11.882 1.00 96.25 90 CYS A O 1
ATOM 747 N N . TRP A 1 91 ? 16.396 -3.861 -11.843 1.00 96.44 91 TRP A N 1
ATOM 748 C CA . TRP A 1 91 ? 17.732 -3.492 -12.306 1.00 96.44 91 TRP A CA 1
ATOM 749 C C . TRP A 1 91 ? 18.828 -3.888 -11.320 1.00 96.44 91 TRP A C 1
ATOM 751 O O . TRP A 1 91 ? 19.821 -4.465 -11.755 1.00 96.44 91 TRP A O 1
ATOM 761 N N . GLU A 1 92 ? 18.648 -3.660 -10.017 1.00 95.81 92 GLU A N 1
ATOM 762 C CA . GLU A 1 92 ? 19.610 -4.098 -8.997 1.00 95.81 92 GLU A CA 1
ATOM 763 C C . GLU A 1 92 ? 19.862 -5.607 -9.080 1.00 95.81 92 GLU A C 1
ATOM 765 O O . GLU A 1 92 ? 21.007 -6.021 -9.236 1.00 95.81 92 GLU A O 1
ATOM 770 N N . LYS A 1 93 ? 18.805 -6.432 -9.113 1.00 95.44 93 LYS A N 1
ATOM 771 C CA . LYS A 1 93 ? 18.928 -7.896 -9.267 1.00 95.44 93 LYS A CA 1
ATOM 772 C C . LYS A 1 93 ? 19.697 -8.307 -10.532 1.00 95.44 93 LYS A C 1
ATOM 774 O O . LYS A 1 93 ? 20.482 -9.252 -10.484 1.00 95.44 93 LYS A O 1
ATOM 779 N N . LEU A 1 94 ? 19.500 -7.613 -11.658 1.00 95.25 94 LEU A N 1
ATOM 780 C CA . LEU A 1 94 ? 20.263 -7.860 -12.891 1.00 95.25 94 LEU A CA 1
ATOM 781 C C . LEU A 1 94 ? 21.737 -7.442 -12.759 1.00 95.25 94 LEU A C 1
ATOM 783 O O . LEU A 1 94 ? 22.623 -8.143 -13.255 1.00 95.25 94 LEU A O 1
ATOM 787 N N . ILE A 1 95 ? 22.001 -6.312 -12.100 1.00 96.00 95 ILE A N 1
ATOM 788 C CA . ILE A 1 95 ? 23.338 -5.731 -11.916 1.00 96.00 95 ILE A CA 1
ATOM 789 C C . ILE A 1 95 ? 24.161 -6.518 -10.885 1.00 96.00 95 ILE A C 1
ATOM 791 O O . ILE A 1 95 ? 25.369 -6.642 -11.052 1.00 96.00 95 ILE A O 1
ATOM 795 N N . SER A 1 96 ? 23.528 -7.116 -9.875 1.00 95.75 96 SER A N 1
ATOM 796 C CA . SER A 1 96 ? 24.174 -8.001 -8.895 1.00 95.75 96 SER A CA 1
ATOM 797 C C . SER A 1 96 ? 24.506 -9.402 -9.434 1.00 95.75 96 SER A C 1
ATOM 799 O O . SER A 1 96 ? 25.069 -10.214 -8.704 1.00 95.75 96 SER A O 1
ATOM 801 N N . SER A 1 97 ? 24.153 -9.726 -10.683 1.00 93.56 97 SER A N 1
ATOM 802 C CA . SER A 1 97 ? 24.471 -11.029 -11.280 1.00 93.56 97 SER A CA 1
ATOM 803 C C . SER A 1 97 ? 25.945 -11.141 -11.698 1.00 93.56 97 SER A C 1
ATOM 805 O O . SER A 1 97 ? 26.573 -10.154 -12.068 1.00 93.56 97 SER A O 1
ATOM 807 N N . ASN A 1 98 ? 26.492 -12.364 -11.748 1.00 91.56 98 ASN A N 1
ATOM 808 C CA . ASN A 1 98 ? 27.890 -12.620 -12.151 1.00 91.56 98 ASN A CA 1
ATOM 809 C C . ASN A 1 98 ? 28.261 -12.105 -13.558 1.00 91.56 98 ASN A C 1
ATOM 811 O O . ASN A 1 98 ? 29.442 -12.016 -13.892 1.00 91.56 98 ASN A O 1
ATOM 815 N N . ARG A 1 99 ? 27.272 -11.827 -14.419 1.00 93.56 99 ARG A N 1
ATOM 816 C CA . ARG A 1 99 ? 27.460 -11.252 -15.760 1.00 93.56 99 ARG A CA 1
ATOM 817 C C . ARG A 1 99 ? 26.344 -10.237 -16.038 1.00 93.56 99 ARG A C 1
ATOM 819 O O . ARG A 1 99 ? 25.393 -10.584 -16.746 1.00 93.56 99 ARG A O 1
ATOM 826 N N . PRO A 1 100 ? 26.451 -9.005 -15.503 1.00 95.44 100 PRO A N 1
ATOM 827 C CA . PRO A 1 100 ? 25.420 -7.982 -15.627 1.00 95.44 100 PRO A CA 1
ATOM 828 C C . PRO A 1 100 ? 25.090 -7.715 -17.090 1.00 95.44 100 PRO A C 1
ATOM 830 O O . PRO A 1 100 ? 25.966 -7.335 -17.872 1.00 95.44 100 PRO A O 1
ATOM 833 N N . LYS A 1 101 ? 23.828 -7.914 -17.469 1.00 96.00 101 LYS A N 1
ATOM 834 C CA . LYS A 1 101 ? 23.347 -7.646 -18.825 1.00 96.00 101 LYS A CA 1
ATOM 835 C C . LYS A 1 101 ? 21.921 -7.122 -18.820 1.00 96.00 101 LYS A C 1
ATOM 837 O O . LYS A 1 101 ? 21.122 -7.480 -17.957 1.00 96.00 101 LYS A O 1
ATOM 842 N N . CYS A 1 102 ? 21.595 -6.304 -19.814 1.00 96.81 102 CYS A N 1
ATOM 843 C CA . CYS A 1 102 ? 20.233 -5.835 -20.023 1.00 96.81 102 CYS A CA 1
ATOM 844 C C . CYS A 1 102 ? 19.309 -7.032 -20.287 1.00 96.81 102 CYS A C 1
ATOM 846 O O . CYS A 1 102 ? 19.612 -7.883 -21.128 1.00 96.81 102 CYS A O 1
ATOM 848 N N . PHE A 1 103 ? 18.171 -7.101 -19.590 1.00 96.12 103 PHE A N 1
ATOM 849 C CA . PHE A 1 103 ? 17.182 -8.152 -19.829 1.00 96.12 103 PHE A CA 1
ATOM 850 C C . PHE A 1 103 ? 16.671 -8.116 -21.277 1.00 96.12 103 PHE A C 1
ATOM 852 O O . PHE A 1 103 ? 16.595 -9.163 -21.914 1.00 96.12 103 PHE A O 1
ATOM 859 N N . PHE A 1 104 ? 16.439 -6.913 -21.806 1.00 96.62 104 PHE A N 1
ATOM 860 C CA . PHE A 1 104 ? 15.857 -6.654 -23.121 1.00 96.62 104 PHE A CA 1
ATOM 861 C C . PHE A 1 104 ? 16.874 -6.829 -24.263 1.00 96.62 104 PHE A C 1
ATOM 863 O O . PHE A 1 104 ? 16.820 -7.811 -24.996 1.00 96.62 104 PHE A O 1
ATOM 870 N N . CYS A 1 105 ? 17.856 -5.927 -24.392 1.00 96.94 105 CYS A N 1
ATOM 871 C CA . CYS A 1 105 ? 18.811 -5.929 -25.513 1.00 96.94 105 CYS A CA 1
ATOM 872 C C . CYS A 1 105 ? 20.051 -6.815 -25.312 1.00 96.94 105 CYS A C 1
ATOM 874 O O . CYS A 1 105 ? 20.928 -6.846 -26.170 1.00 96.94 105 CYS A O 1
ATOM 876 N N . ARG A 1 106 ? 20.169 -7.506 -24.170 1.00 96.44 106 ARG A N 1
ATOM 877 C CA . ARG A 1 106 ? 21.302 -8.383 -23.805 1.00 96.44 106 ARG A CA 1
ATOM 878 C C . ARG A 1 106 ? 22.690 -7.717 -23.746 1.00 96.44 106 ARG A C 1
ATOM 880 O O . ARG A 1 106 ? 23.661 -8.427 -23.493 1.00 96.44 106 ARG A O 1
ATOM 887 N N . HIS A 1 107 ? 22.797 -6.392 -23.894 1.00 96.44 107 HIS A N 1
ATOM 888 C CA . HIS A 1 107 ? 24.055 -5.647 -23.740 1.00 96.44 107 HIS A CA 1
ATOM 889 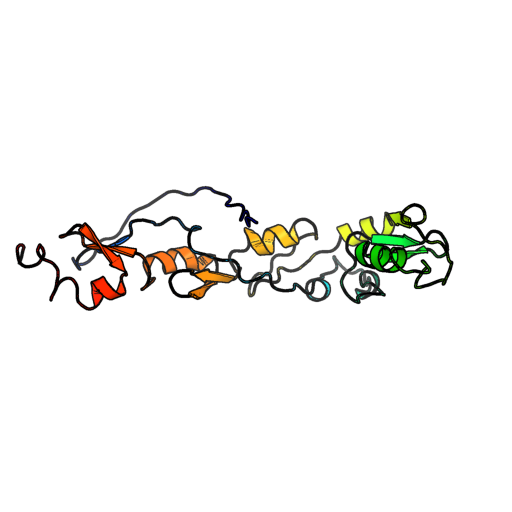C C . HIS A 1 107 ? 24.693 -5.912 -22.365 1.00 96.44 107 HIS A C 1
ATOM 891 O O . HIS A 1 107 ? 24.002 -5.844 -21.347 1.00 96.44 107 HIS A O 1
ATOM 897 N N . TYR A 1 108 ? 25.993 -6.217 -22.341 1.00 95.81 108 TYR A N 1
ATOM 898 C CA . TYR A 1 108 ? 26.755 -6.584 -21.140 1.00 95.81 108 TYR A CA 1
ATOM 899 C C . TYR A 1 108 ? 27.353 -5.372 -20.414 1.00 95.81 108 TYR A C 1
ATOM 901 O O . TYR A 1 108 ? 27.536 -4.305 -20.989 1.00 95.81 108 TYR A O 1
ATOM 909 N N . GLY A 1 109 ? 27.700 -5.536 -19.137 1.00 93.19 109 GLY A N 1
ATOM 910 C CA . GLY A 1 109 ? 28.313 -4.468 -18.345 1.00 93.19 109 GLY A CA 1
ATOM 911 C C . GLY A 1 109 ? 27.357 -3.299 -18.103 1.00 93.19 109 GLY A C 1
ATOM 912 O O . GLY A 1 109 ? 27.784 -2.141 -18.121 1.00 93.19 109 GLY A O 1
ATOM 913 N N . ILE A 1 110 ? 26.066 -3.596 -17.913 1.00 95.06 110 ILE A N 1
ATOM 914 C CA . ILE A 1 110 ? 25.098 -2.643 -17.358 1.00 95.06 110 ILE A CA 1
ATOM 915 C C . ILE A 1 110 ? 25.485 -2.356 -15.906 1.00 95.06 110 ILE A C 1
ATOM 917 O O . ILE A 1 110 ? 25.792 -3.268 -15.142 1.00 95.06 110 ILE A O 1
ATOM 921 N N . THR A 1 111 ? 25.452 -1.083 -15.534 1.00 95.44 111 THR A N 1
ATOM 922 C CA . THR A 1 111 ? 25.669 -0.595 -14.168 1.00 95.44 111 THR A CA 1
ATOM 923 C C . THR A 1 111 ? 24.653 0.507 -13.887 1.00 95.44 111 THR A C 1
ATOM 925 O O . THR A 1 111 ? 24.089 1.064 -14.828 1.00 95.44 111 THR A O 1
ATOM 928 N N . ILE A 1 112 ? 24.447 0.877 -12.619 1.00 93.62 112 ILE A N 1
ATOM 929 C CA . ILE A 1 112 ? 23.499 1.946 -12.246 1.00 93.62 112 ILE A CA 1
ATOM 930 C C . ILE A 1 112 ? 23.830 3.273 -12.959 1.00 93.62 112 ILE A C 1
ATOM 932 O O . ILE A 1 112 ? 22.926 4.012 -13.322 1.00 93.62 112 ILE A O 1
ATOM 936 N N . LYS A 1 113 ? 25.112 3.545 -13.253 1.00 94.38 113 LYS A N 1
ATOM 937 C CA . LYS A 1 113 ? 25.551 4.749 -13.989 1.00 94.38 113 LYS A CA 1
ATOM 938 C C . LYS A 1 113 ? 25.123 4.783 -15.466 1.00 94.38 113 LYS A C 1
ATOM 940 O O . LYS A 1 113 ? 25.131 5.854 -16.055 1.00 94.38 113 LYS A O 1
ATOM 945 N N . LYS A 1 114 ? 24.778 3.629 -16.050 1.00 94.38 114 LYS A N 1
ATOM 946 C CA . LYS A 1 114 ? 24.285 3.451 -17.434 1.00 94.38 114 LYS A CA 1
ATOM 947 C C . LYS A 1 114 ? 22.756 3.313 -17.493 1.00 94.38 114 LYS A C 1
ATOM 949 O O . LYS A 1 114 ? 22.189 2.786 -18.453 1.00 94.38 114 LYS A O 1
ATOM 954 N N . LEU A 1 115 ? 22.093 3.707 -16.409 1.00 96.31 115 LEU A N 1
ATOM 955 C CA . LEU A 1 115 ? 20.649 3.754 -16.279 1.00 96.31 115 LEU A CA 1
ATOM 956 C C . LEU A 1 115 ? 20.238 5.185 -15.942 1.00 96.31 115 LEU A C 1
ATOM 958 O O . LEU A 1 115 ? 20.934 5.879 -15.202 1.00 96.31 115 LEU A O 1
ATOM 962 N N . HIS A 1 116 ? 19.099 5.624 -16.464 1.00 96.38 116 HIS A N 1
ATOM 963 C CA . HIS A 1 116 ? 18.590 6.974 -16.228 1.00 96.38 116 HIS A CA 1
ATOM 964 C C . HIS A 1 116 ? 17.107 6.976 -15.862 1.00 96.38 116 HIS A C 1
ATOM 966 O O . HIS A 1 116 ? 16.348 6.086 -16.247 1.00 96.38 116 HIS A O 1
ATOM 972 N N . ASN A 1 117 ? 16.694 7.992 -15.103 1.00 95.56 117 ASN A N 1
ATOM 973 C CA . ASN A 1 117 ? 15.294 8.212 -14.753 1.00 95.56 117 ASN A CA 1
ATOM 974 C C . ASN A 1 117 ? 14.490 8.527 -16.019 1.00 95.56 117 ASN A C 1
ATOM 976 O O . ASN A 1 117 ? 14.795 9.493 -16.721 1.00 95.56 117 ASN A O 1
ATOM 980 N N . ASN A 1 118 ? 13.430 7.764 -16.289 1.00 95.62 118 ASN A N 1
ATOM 981 C CA . ASN A 1 118 ? 12.536 8.075 -17.402 1.00 95.62 118 ASN A CA 1
ATOM 982 C C . ASN A 1 118 ? 11.540 9.173 -16.981 1.00 95.62 118 ASN A C 1
ATOM 984 O O . ASN A 1 118 ? 10.489 8.903 -16.396 1.00 95.62 118 ASN A O 1
ATOM 988 N N . LEU A 1 119 ? 11.891 10.432 -17.263 1.00 94.38 119 LEU A N 1
ATOM 989 C CA . LEU A 1 119 ? 11.075 11.600 -16.907 1.00 94.38 119 LEU A CA 1
ATOM 990 C C . LEU A 1 119 ? 9.723 11.633 -17.637 1.00 94.38 119 LEU A C 1
ATOM 992 O O . LEU A 1 119 ? 8.747 12.138 -17.084 1.00 94.38 119 LEU A O 1
ATOM 996 N N . PHE A 1 120 ? 9.647 11.080 -18.851 1.00 92.62 120 PHE A N 1
ATOM 997 C CA . PHE A 1 120 ? 8.401 10.990 -19.616 1.00 92.62 120 PHE A CA 1
ATOM 998 C C . PHE A 1 120 ? 7.434 9.990 -18.973 1.00 92.62 120 PHE A C 1
ATOM 1000 O O . PHE A 1 120 ? 6.293 10.347 -18.685 1.00 92.62 120 PHE A O 1
ATOM 1007 N N . TYR A 1 121 ? 7.924 8.788 -18.645 1.00 93.88 121 TYR A N 1
ATOM 1008 C CA . TYR A 1 121 ? 7.187 7.802 -17.856 1.00 93.88 121 TYR A CA 1
ATOM 1009 C C . TYR A 1 121 ? 6.705 8.416 -16.543 1.00 93.88 121 TYR A C 1
ATOM 1011 O O . TYR A 1 121 ? 5.515 8.356 -16.256 1.00 93.88 121 TYR A O 1
ATOM 1019 N N . LYS A 1 122 ? 7.594 9.075 -15.781 1.00 91.81 122 LYS A N 1
ATOM 1020 C CA . LYS A 1 122 ? 7.215 9.724 -14.519 1.00 91.81 122 LYS A CA 1
ATOM 1021 C C . LYS A 1 122 ? 6.096 10.751 -14.720 1.00 91.81 122 LYS A C 1
ATOM 1023 O O . LYS A 1 122 ? 5.116 10.713 -13.987 1.00 91.81 122 LYS A O 1
ATOM 1028 N N . LYS A 1 123 ? 6.191 11.613 -15.739 1.00 91.12 123 LYS A N 1
ATOM 1029 C CA . LYS A 1 123 ? 5.157 12.617 -16.041 1.00 91.12 123 LYS A CA 1
ATOM 1030 C C . LYS A 1 123 ? 3.789 11.993 -16.342 1.00 91.12 123 LYS A C 1
ATOM 1032 O O . LYS A 1 123 ? 2.781 12.616 -16.024 1.00 91.12 123 LYS A O 1
ATOM 1037 N N . ILE A 1 124 ? 3.734 10.814 -16.964 1.00 90.25 124 ILE A N 1
ATOM 1038 C CA . ILE A 1 124 ? 2.474 10.091 -17.211 1.00 90.25 124 ILE A CA 1
ATOM 1039 C C . ILE A 1 124 ? 2.014 9.369 -15.938 1.00 90.25 124 ILE A C 1
ATOM 1041 O O . ILE A 1 124 ? 0.854 9.485 -15.557 1.00 90.25 124 ILE A O 1
ATOM 1045 N N . PHE A 1 125 ? 2.922 8.683 -15.244 1.00 90.25 125 PHE A N 1
ATOM 1046 C CA . PHE A 1 125 ? 2.644 7.957 -14.005 1.00 90.25 125 PHE A CA 1
ATOM 1047 C C . PHE A 1 125 ? 2.084 8.870 -12.899 1.00 90.25 125 PHE A C 1
ATOM 1049 O O . PHE A 1 125 ? 1.137 8.504 -12.211 1.00 90.25 125 PHE A O 1
ATOM 1056 N N . ASP A 1 126 ? 2.601 10.094 -12.778 1.00 89.06 126 ASP A N 1
ATOM 1057 C CA . ASP A 1 126 ? 2.124 11.096 -11.814 1.00 89.06 126 ASP A CA 1
ATOM 1058 C C . ASP A 1 126 ? 0.695 11.614 -12.127 1.00 89.06 126 ASP A C 1
ATOM 1060 O O . ASP A 1 126 ? 0.080 12.270 -11.286 1.00 89.06 126 ASP A O 1
ATOM 1064 N N . GLN A 1 127 ? 0.138 11.334 -13.315 1.00 87.88 127 GLN A N 1
ATOM 1065 C CA . GLN A 1 127 ? -1.252 11.676 -13.668 1.00 87.88 127 GLN A CA 1
ATOM 1066 C C . GLN A 1 127 ? -2.258 10.584 -13.276 1.00 87.88 127 GLN A C 1
ATOM 1068 O O . GLN A 1 127 ? -3.462 10.866 -13.220 1.00 87.88 127 GLN A O 1
ATOM 1073 N N . LEU A 1 128 ? -1.775 9.367 -13.005 1.00 88.12 128 LEU A N 1
ATOM 1074 C CA . LEU A 1 128 ? -2.592 8.204 -12.673 1.00 88.12 128 LEU A CA 1
ATOM 1075 C C . LEU A 1 128 ? -3.315 8.384 -11.337 1.00 88.12 128 LEU A C 1
ATOM 1077 O O . LEU A 1 128 ? -2.787 8.972 -10.391 1.00 88.12 128 LEU A O 1
ATOM 1081 N N . MET A 1 129 ? -4.523 7.832 -11.257 1.00 90.56 129 MET A N 1
ATOM 1082 C CA . MET A 1 129 ? -5.325 7.811 -10.039 1.00 90.56 129 MET A CA 1
ATOM 1083 C C . MET A 1 129 ? -5.498 6.372 -9.566 1.00 90.56 129 MET A C 1
ATOM 1085 O O . MET A 1 129 ? -5.703 5.463 -10.363 1.00 90.56 129 MET A O 1
ATOM 1089 N N . PHE A 1 130 ? -5.450 6.170 -8.257 1.00 89.31 130 PHE A N 1
ATOM 1090 C CA . PHE A 1 130 ? -5.585 4.866 -7.624 1.00 89.31 130 PHE A CA 1
ATOM 1091 C C . PHE A 1 130 ? -6.806 4.884 -6.712 1.00 89.31 130 PHE A C 1
ATOM 1093 O O . PHE A 1 130 ? -6.881 5.698 -5.783 1.00 89.31 130 PHE A O 1
ATOM 1100 N N . LYS A 1 131 ? -7.777 4.009 -6.985 1.00 92.56 131 LYS A N 1
ATOM 1101 C CA . LYS A 1 131 ? -8.934 3.787 -6.113 1.00 92.56 131 LYS A CA 1
ATOM 1102 C C . LYS A 1 131 ? -8.468 3.158 -4.803 1.00 92.56 131 LYS A C 1
ATOM 1104 O O . LYS A 1 131 ? -7.663 2.239 -4.812 1.00 92.56 131 LYS A O 1
ATOM 1109 N N . CYS A 1 132 ? -8.971 3.646 -3.672 1.00 92.19 132 CYS A N 1
ATOM 1110 C CA . CYS A 1 132 ? -8.663 3.080 -2.361 1.00 92.19 132 CYS A CA 1
ATOM 1111 C C . CYS A 1 132 ? -8.987 1.574 -2.293 1.00 92.19 132 CYS A C 1
ATOM 1113 O O . CYS A 1 132 ? -10.128 1.179 -2.523 1.00 92.19 132 CYS A O 1
ATOM 1115 N N . CYS A 1 133 ? -8.014 0.748 -1.892 1.00 90.44 133 CYS A N 1
ATOM 1116 C CA . CYS A 1 133 ? -8.196 -0.702 -1.751 1.00 90.44 133 CYS A CA 1
ATOM 1117 C C . CYS A 1 133 ? -9.069 -1.125 -0.553 1.00 90.44 133 CYS A C 1
ATOM 1119 O O . CYS A 1 133 ? -9.341 -2.311 -0.377 1.00 90.44 133 CYS A O 1
ATOM 1121 N N . ASN A 1 134 ? -9.472 -0.195 0.320 1.00 91.00 134 ASN A N 1
ATOM 1122 C CA . ASN A 1 134 ? -10.329 -0.515 1.461 1.00 91.00 134 ASN A CA 1
ATOM 1123 C C . ASN A 1 134 ? -11.792 -0.626 1.016 1.00 91.00 134 ASN A C 1
ATOM 1125 O O . ASN A 1 134 ? -12.335 0.298 0.409 1.00 91.00 134 ASN A O 1
ATOM 1129 N N . GLN A 1 135 ? -12.444 -1.732 1.378 1.00 90.62 135 GLN A N 1
ATOM 1130 C CA . GLN A 1 135 ? -13.828 -2.018 1.002 1.00 90.62 135 GLN A CA 1
ATOM 1131 C C . GLN A 1 135 ? -14.788 -0.867 1.366 1.00 90.62 135 GLN A C 1
ATOM 1133 O O . GLN A 1 135 ? -14.742 -0.303 2.459 1.00 90.62 135 GLN A O 1
ATOM 1138 N N . ASP A 1 136 ? -15.686 -0.544 0.436 1.00 93.38 136 ASP A N 1
ATOM 1139 C CA . ASP A 1 136 ? -16.651 0.564 0.487 1.00 93.38 136 ASP A CA 1
ATOM 1140 C C . ASP A 1 136 ? -16.039 1.981 0.450 1.00 93.38 136 ASP A C 1
ATOM 1142 O O . ASP A 1 136 ? -16.781 2.961 0.498 1.00 93.38 136 ASP A O 1
ATOM 1146 N N . CYS A 1 137 ? -14.715 2.128 0.312 1.00 93.19 137 CYS A N 1
ATOM 1147 C CA . CYS A 1 137 ? -14.100 3.422 0.029 1.00 93.19 137 CYS A CA 1
ATOM 1148 C C . CYS A 1 137 ? -14.030 3.667 -1.487 1.00 93.19 137 CYS A C 1
ATOM 1150 O O . CYS A 1 137 ? -13.357 2.948 -2.223 1.00 93.19 137 CYS A O 1
ATOM 1152 N N . ASN A 1 138 ? -14.706 4.715 -1.964 1.00 93.56 138 ASN A N 1
ATOM 1153 C CA . ASN A 1 138 ? -14.711 5.097 -3.384 1.00 93.56 138 ASN A CA 1
ATOM 1154 C C . ASN A 1 138 ? -13.804 6.297 -3.705 1.00 93.56 138 ASN A C 1
ATOM 1156 O O . ASN A 1 138 ? -13.856 6.834 -4.808 1.00 93.56 138 ASN A O 1
ATOM 1160 N N . LEU A 1 139 ? -12.972 6.724 -2.751 1.00 94.38 139 LEU A N 1
ATOM 1161 C CA . LEU A 1 139 ? -12.020 7.812 -2.958 1.00 94.38 139 LEU A CA 1
ATOM 1162 C C . LEU A 1 139 ? -10.844 7.351 -3.831 1.00 94.38 139 LEU A C 1
ATOM 1164 O O . LEU A 1 139 ? -10.398 6.204 -3.744 1.00 94.38 139 LEU A O 1
ATOM 1168 N N . MET A 1 140 ? -10.332 8.270 -4.650 1.00 93.31 140 MET A N 1
ATOM 1169 C CA . MET A 1 140 ? -9.194 8.053 -5.543 1.00 93.31 140 MET A CA 1
ATOM 1170 C C . MET A 1 140 ? -8.085 9.059 -5.241 1.00 93.31 140 MET A C 1
ATOM 1172 O O . MET A 1 140 ? -8.367 10.228 -4.977 1.00 93.31 140 MET A O 1
ATOM 1176 N N . PHE A 1 141 ? -6.829 8.623 -5.325 1.00 92.25 141 PHE A N 1
ATOM 1177 C CA . PHE A 1 141 ? -5.657 9.440 -4.995 1.00 92.25 141 PHE A CA 1
ATOM 1178 C C . PHE A 1 141 ? -4.541 9.266 -6.030 1.00 92.25 141 PHE A C 1
ATOM 1180 O O . PHE A 1 141 ? -4.413 8.174 -6.584 1.00 92.25 141 PHE A O 1
ATOM 1187 N N . PRO A 1 142 ? -3.694 10.283 -6.265 1.00 91.75 142 PRO A N 1
ATOM 1188 C CA . PRO A 1 142 ? -2.411 10.078 -6.929 1.00 91.75 142 PRO A CA 1
ATOM 1189 C C . PRO A 1 142 ? -1.516 9.136 -6.104 1.00 91.75 142 PRO A C 1
ATOM 1191 O O . PRO A 1 142 ? -1.710 8.979 -4.893 1.00 91.75 142 PRO A O 1
ATOM 1194 N N . TYR A 1 143 ? -0.538 8.500 -6.753 1.00 87.88 143 TYR A N 1
ATOM 1195 C CA . TYR A 1 143 ? 0.275 7.425 -6.162 1.00 87.88 143 TYR A CA 1
ATOM 1196 C C . TYR A 1 143 ? 0.964 7.796 -4.831 1.00 87.88 143 TYR A C 1
ATOM 1198 O O . TYR A 1 143 ? 0.997 6.998 -3.895 1.00 87.88 143 TYR A O 1
ATOM 1206 N N . ASP A 1 144 ? 1.483 9.018 -4.723 1.00 86.62 144 ASP A N 1
ATOM 1207 C CA . ASP A 1 144 ? 2.183 9.535 -3.540 1.00 86.62 144 ASP A CA 1
ATOM 1208 C C . ASP A 1 144 ? 1.266 9.705 -2.310 1.00 86.62 144 ASP A C 1
ATOM 1210 O O . ASP A 1 144 ? 1.689 9.479 -1.175 1.00 86.62 144 ASP A O 1
ATOM 1214 N N . HIS A 1 145 ? -0.011 10.026 -2.526 1.00 88.69 145 HIS A N 1
ATOM 1215 C CA . HIS A 1 145 ? -1.025 10.163 -1.474 1.00 88.69 145 HIS A CA 1
ATOM 1216 C C . HIS A 1 145 ? -1.771 8.851 -1.186 1.00 88.69 145 HIS A C 1
ATOM 1218 O O . HIS A 1 145 ? -2.300 8.662 -0.085 1.00 88.69 145 HIS A O 1
ATOM 1224 N N . TYR A 1 146 ? -1.803 7.933 -2.155 1.00 87.69 146 TYR A N 1
ATOM 1225 C CA . TYR A 1 146 ? -2.562 6.685 -2.115 1.00 87.69 146 TYR A CA 1
ATOM 1226 C C . TYR A 1 146 ? -2.261 5.823 -0.878 1.00 87.69 146 TYR A C 1
ATOM 1228 O O . TYR A 1 146 ? -3.173 5.477 -0.119 1.00 87.69 146 TYR A O 1
ATOM 1236 N N . TYR A 1 147 ? -0.983 5.514 -0.634 1.00 85.25 147 TYR A N 1
ATOM 1237 C CA . TYR A 1 147 ? -0.577 4.665 0.492 1.00 85.25 147 TYR A CA 1
ATOM 1238 C C . TYR A 1 147 ? -0.897 5.324 1.841 1.00 85.25 147 TYR A C 1
ATOM 1240 O O . TYR A 1 147 ? -1.431 4.686 2.754 1.00 85.25 147 TYR A O 1
ATOM 1248 N N . TYR A 1 148 ? -0.635 6.633 1.957 1.00 87.19 148 TYR A N 1
ATOM 1249 C CA . TYR A 1 148 ? -0.942 7.383 3.172 1.00 87.19 148 TYR A CA 1
ATOM 1250 C C . TYR A 1 148 ? -2.438 7.336 3.493 1.00 87.19 148 TYR A C 1
ATOM 1252 O O . TYR A 1 148 ? -2.802 7.050 4.638 1.00 87.19 148 TYR A O 1
ATOM 1260 N N . HIS A 1 149 ? -3.301 7.532 2.489 1.00 90.56 149 HIS A N 1
ATOM 1261 C CA . HIS A 1 149 ? -4.740 7.388 2.666 1.00 90.56 149 HIS A CA 1
ATOM 1262 C C . HIS A 1 149 ? -5.111 5.981 3.144 1.00 90.56 149 HIS A C 1
ATOM 1264 O O . HIS A 1 149 ? -5.719 5.847 4.212 1.00 90.56 149 HIS A O 1
ATOM 1270 N N . CYS A 1 150 ? -4.729 4.946 2.390 1.00 86.31 150 CYS A N 1
ATOM 1271 C CA . CYS A 1 150 ? -5.179 3.574 2.629 1.00 86.31 150 CYS A CA 1
ATOM 1272 C C . CYS A 1 150 ? -4.799 3.061 4.024 1.00 86.31 150 CYS A C 1
ATOM 1274 O O . CYS A 1 150 ? -5.632 2.448 4.692 1.00 86.31 150 CYS A O 1
ATOM 1276 N N . CYS A 1 151 ? -3.585 3.364 4.493 1.00 83.56 151 CYS A N 1
ATOM 1277 C CA . CYS A 1 151 ? -3.080 2.874 5.777 1.00 83.56 151 CYS A CA 1
ATOM 1278 C C . CYS A 1 151 ? -3.417 3.779 6.977 1.00 83.56 151 CYS A C 1
ATOM 1280 O O . CYS A 1 151 ? -3.582 3.270 8.085 1.00 83.56 151 CYS A O 1
ATOM 1282 N N . ASN A 1 152 ? -3.533 5.104 6.795 1.00 84.31 152 ASN A N 1
ATOM 1283 C CA . ASN A 1 152 ? -3.561 6.054 7.923 1.00 84.31 152 ASN A CA 1
ATOM 1284 C C . ASN A 1 152 ? -4.842 6.889 8.035 1.00 84.31 152 ASN A C 1
ATOM 1286 O O . ASN A 1 152 ? -5.167 7.338 9.135 1.00 84.31 152 ASN A O 1
ATOM 1290 N N . LYS A 1 153 ? -5.560 7.136 6.930 1.00 89.44 153 LYS A N 1
ATOM 1291 C CA . LYS A 1 153 ? -6.704 8.070 6.911 1.00 89.44 153 LYS A CA 1
ATOM 1292 C C . LYS A 1 153 ? -8.035 7.430 6.553 1.00 89.44 153 LYS A C 1
ATOM 1294 O O . LYS A 1 153 ? -9.056 7.911 7.023 1.00 89.44 153 LYS A O 1
ATOM 1299 N N . CYS A 1 154 ? -8.045 6.360 5.764 1.00 91.81 154 CYS A N 1
ATOM 1300 C CA . CYS A 1 154 ? -9.282 5.728 5.328 1.00 91.81 154 CYS A CA 1
ATOM 1301 C C . CYS A 1 154 ? -10.104 5.220 6.523 1.00 91.81 154 CYS A C 1
ATOM 1303 O O . CYS A 1 154 ? -9.630 4.387 7.295 1.00 91.81 154 CYS A O 1
ATOM 1305 N N . GLU A 1 155 ? -11.340 5.692 6.675 1.00 93.00 155 GLU A N 1
ATOM 1306 C CA . GLU A 1 155 ? -12.243 5.271 7.759 1.00 93.00 155 GLU A CA 1
ATOM 1307 C C . GLU A 1 155 ? -12.751 3.832 7.599 1.00 93.00 155 GLU A C 1
ATOM 1309 O O . GLU A 1 155 ? -13.177 3.192 8.561 1.00 93.00 155 GLU A O 1
ATOM 1314 N N . HIS A 1 156 ? -12.649 3.311 6.377 1.00 93.75 156 HIS A N 1
ATOM 1315 C CA . HIS A 1 156 ? -13.024 1.956 6.000 1.00 93.75 156 HIS A CA 1
ATOM 1316 C C . HIS A 1 156 ? -11.897 0.941 6.217 1.00 93.75 156 HIS A C 1
ATOM 1318 O O . HIS A 1 156 ? -12.136 -0.258 6.082 1.00 93.75 156 HIS A O 1
ATOM 1324 N N . ARG A 1 157 ? -10.675 1.393 6.547 1.00 91.62 157 ARG A N 1
ATOM 1325 C CA . ARG A 1 157 ? -9.542 0.486 6.754 1.00 91.62 157 ARG A CA 1
ATOM 1326 C C . ARG A 1 157 ? -9.808 -0.471 7.903 1.00 91.62 157 ARG A C 1
ATOM 1328 O O . ARG A 1 157 ? -10.344 -0.070 8.940 1.00 91.62 157 ARG A O 1
ATOM 1335 N N . LEU A 1 158 ? -9.423 -1.725 7.699 1.00 90.19 158 LEU A N 1
ATOM 1336 C CA . LEU A 1 158 ? -9.586 -2.780 8.685 1.00 90.19 158 LEU A CA 1
ATOM 1337 C C . LEU A 1 158 ? -8.435 -2.760 9.693 1.00 90.19 158 LEU A C 1
ATOM 1339 O O . LEU A 1 158 ? -7.268 -2.617 9.330 1.00 90.19 158 LEU A O 1
ATOM 1343 N N . LEU A 1 159 ? -8.783 -2.905 10.966 1.00 89.00 159 LEU A N 1
ATOM 1344 C CA . LEU A 1 159 ? -7.880 -2.905 12.111 1.00 89.00 159 LEU A CA 1
ATOM 1345 C C . LEU A 1 159 ? -8.306 -4.008 13.076 1.00 89.00 159 LEU A C 1
ATOM 1347 O O . LEU A 1 159 ? -9.499 -4.193 13.320 1.00 89.00 159 LEU A O 1
ATOM 1351 N N . SER A 1 160 ? -7.341 -4.732 13.635 1.00 89.56 160 SER A N 1
ATOM 1352 C CA . SER A 1 160 ? -7.605 -5.804 14.597 1.00 89.56 160 SER A CA 1
ATOM 1353 C C . SER A 1 160 ? -7.435 -5.286 16.021 1.00 89.56 160 SER A C 1
ATOM 1355 O O . SER A 1 160 ? -6.396 -4.721 16.368 1.00 89.56 160 SER A O 1
ATOM 1357 N N . CYS A 1 161 ? -8.456 -5.480 16.855 1.00 88.62 161 CYS A N 1
ATOM 1358 C CA . CYS A 1 161 ? -8.401 -5.171 18.280 1.00 88.62 161 CYS A CA 1
ATOM 1359 C C . CYS A 1 161 ? -7.469 -6.152 19.001 1.00 88.62 161 CYS A C 1
ATOM 1361 O O . CYS A 1 161 ? -7.774 -7.331 19.105 1.00 88.62 161 CYS A O 1
ATOM 1363 N N . GLY A 1 162 ? -6.367 -5.678 19.566 1.00 86.38 162 GLY A N 1
ATOM 1364 C CA . GLY A 1 162 ? -5.349 -6.489 20.244 1.00 86.38 162 GLY A CA 1
ATOM 1365 C C . GLY A 1 162 ? -5.759 -7.080 21.594 1.00 86.38 162 GLY A C 1
ATOM 1366 O O . GLY A 1 162 ? -4.955 -7.769 22.211 1.00 86.38 162 GLY A O 1
ATOM 1367 N N . LEU A 1 163 ? -6.984 -6.814 22.063 1.00 86.94 163 LEU A N 1
ATOM 1368 C CA . LEU A 1 163 ? -7.537 -7.406 23.288 1.00 86.94 163 LEU A CA 1
ATOM 1369 C C . LEU A 1 163 ? -8.437 -8.618 22.996 1.00 86.94 163 LEU A C 1
ATOM 1371 O O . LEU A 1 163 ? -8.451 -9.574 23.766 1.00 86.94 163 LEU A O 1
ATOM 1375 N N . CYS A 1 164 ? -9.189 -8.596 21.890 1.00 88.31 164 CYS A N 1
ATOM 1376 C CA . CYS A 1 164 ? -10.146 -9.651 21.520 1.00 88.31 164 CYS A CA 1
ATOM 1377 C C . CYS A 1 164 ? -9.909 -10.266 20.127 1.00 88.31 164 CYS A C 1
ATOM 1379 O O . CYS A 1 164 ? -10.639 -11.167 19.725 1.00 88.31 164 CYS A O 1
ATOM 1381 N N . ASN A 1 165 ? -8.910 -9.778 19.390 1.00 89.88 165 ASN A N 1
ATOM 1382 C CA . ASN A 1 165 ? -8.558 -10.116 18.006 1.00 89.88 165 ASN A CA 1
ATOM 1383 C C . ASN A 1 165 ? -9.660 -9.886 16.952 1.00 89.88 165 ASN A C 1
ATOM 1385 O O . ASN A 1 165 ? -9.517 -10.315 15.808 1.00 89.88 165 ASN A O 1
ATOM 1389 N N . GLN A 1 166 ? -10.737 -9.167 17.287 1.00 91.19 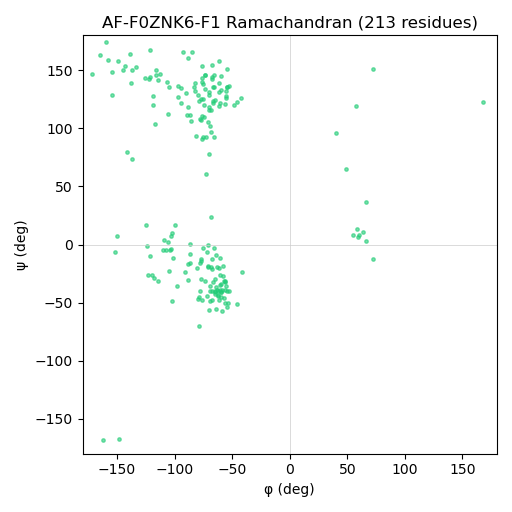166 GLN A N 1
ATOM 1390 C CA . GLN A 1 166 ? -11.791 -8.822 16.330 1.00 91.19 166 GLN A CA 1
ATOM 1391 C C . GLN A 1 166 ? -11.290 -7.791 15.305 1.00 91.19 166 GLN A C 1
ATOM 1393 O O . GLN A 1 166 ? -10.777 -6.734 15.680 1.00 91.19 166 GLN A O 1
ATOM 1398 N N . THR A 1 167 ? -11.473 -8.080 14.015 1.00 91.69 167 THR A N 1
ATOM 1399 C CA . THR A 1 167 ? -11.157 -7.161 12.909 1.00 91.69 167 THR A CA 1
ATOM 1400 C C . THR A 1 167 ? -12.362 -6.285 12.571 1.00 91.69 167 THR A C 1
ATOM 1402 O O . THR A 1 167 ? -13.476 -6.781 12.410 1.00 91.69 167 THR A O 1
ATOM 1405 N N . LEU A 1 168 ? -12.140 -4.973 12.489 1.00 92.88 168 LEU A N 1
ATOM 1406 C CA . LEU A 1 168 ? -13.173 -3.935 12.450 1.00 92.88 168 LEU A CA 1
ATOM 1407 C C . LEU A 1 168 ? -12.757 -2.794 11.515 1.00 92.88 168 LEU A C 1
ATOM 1409 O O . LEU A 1 168 ? -11.569 -2.526 11.359 1.00 92.88 168 LEU A O 1
ATOM 1413 N N . LYS A 1 169 ? -13.724 -2.065 10.947 1.00 93.12 169 LYS A N 1
ATOM 1414 C CA . LYS A 1 169 ? -13.453 -0.786 10.266 1.00 93.12 169 LYS A CA 1
ATOM 1415 C C . LYS A 1 169 ? -13.011 0.271 11.285 1.00 93.12 169 LYS A C 1
ATOM 1417 O O . LYS A 1 169 ? -13.560 0.312 12.387 1.00 93.12 169 LYS A O 1
ATOM 1422 N N . TYR A 1 170 ? -12.090 1.162 10.915 1.00 91.00 170 TYR A N 1
ATOM 1423 C CA . TYR A 1 170 ? -11.630 2.260 11.782 1.00 91.00 170 TYR A CA 1
ATOM 1424 C C . TYR A 1 170 ? -12.790 3.107 12.339 1.00 91.00 170 TYR A C 1
ATOM 1426 O O . TYR A 1 170 ? -12.807 3.404 13.531 1.00 91.00 170 TYR A O 1
ATOM 1434 N N . SER A 1 171 ? -13.815 3.392 11.529 1.00 91.38 171 SER A N 1
ATOM 1435 C CA . SER A 1 171 ? -15.047 4.087 11.952 1.00 91.38 171 SER A CA 1
ATOM 1436 C C . SER A 1 171 ? -15.866 3.380 13.047 1.00 91.38 171 SER A C 1
ATOM 1438 O O . SER A 1 171 ? -16.783 3.978 13.606 1.00 91.38 171 SER A O 1
ATOM 1440 N N . LYS A 1 172 ? -15.560 2.118 13.375 1.00 92.19 172 LYS A N 1
ATOM 1441 C CA . LYS A 1 172 ? -16.209 1.323 14.435 1.00 92.19 172 LYS A CA 1
ATOM 1442 C C . LYS A 1 172 ? -15.311 1.069 15.650 1.00 92.19 172 LYS A C 1
ATOM 1444 O O . LYS A 1 172 ? -15.731 0.377 16.574 1.00 92.19 172 LYS A O 1
ATOM 1449 N N . ILE A 1 173 ? -14.099 1.630 15.686 1.00 87.75 173 ILE A N 1
ATOM 1450 C CA . ILE A 1 173 ? -13.178 1.445 16.817 1.00 87.75 173 ILE A CA 1
ATOM 1451 C C . ILE A 1 173 ? -13.723 2.056 18.105 1.00 87.75 173 ILE A C 1
ATOM 1453 O O . ILE A 1 173 ? -13.595 1.443 19.159 1.00 87.75 173 ILE A O 1
ATOM 1457 N N . GLU A 1 174 ? -14.337 3.237 18.041 1.00 86.25 174 GLU A N 1
ATOM 1458 C CA . GLU A 1 174 ? -14.783 3.942 19.249 1.00 86.25 174 GLU A CA 1
ATOM 1459 C C . GLU A 1 174 ? -15.931 3.207 19.943 1.00 86.25 174 GLU A C 1
ATOM 1461 O O . GLU A 1 174 ? -15.825 2.901 21.130 1.00 86.25 174 GLU A O 1
ATOM 1466 N N . THR A 1 175 ? -16.956 2.799 19.187 1.00 90.31 175 THR A N 1
ATOM 1467 C CA . THR A 1 175 ? -18.036 1.952 19.712 1.00 90.31 175 THR A CA 1
ATOM 1468 C C . THR A 1 175 ? -17.500 0.600 20.180 1.00 90.31 175 THR A C 1
ATOM 1470 O O . THR A 1 175 ? -17.872 0.140 21.253 1.00 90.31 175 THR A O 1
ATOM 1473 N N . HIS A 1 176 ? -16.550 -0.009 19.456 1.00 90.81 176 HIS A N 1
ATOM 1474 C CA . HIS A 1 176 ? -15.947 -1.261 19.911 1.00 90.81 176 HIS A CA 1
ATOM 1475 C C . HIS A 1 176 ? -15.177 -1.115 21.228 1.00 90.81 176 HIS A C 1
ATOM 1477 O O . HIS A 1 176 ? -15.268 -2.009 22.057 1.00 90.81 176 HIS A O 1
ATOM 1483 N N . VAL A 1 177 ? -14.433 -0.031 21.473 1.00 85.62 177 VAL A N 1
ATOM 1484 C CA . VAL A 1 177 ? -13.752 0.174 22.771 1.00 85.62 177 VAL A CA 1
ATOM 1485 C C . VAL A 1 177 ? -14.768 0.234 23.914 1.00 85.62 177 VAL A C 1
ATOM 1487 O O . VAL A 1 177 ? -14.533 -0.352 24.972 1.00 85.62 177 VAL A O 1
ATOM 1490 N N . ASP A 1 178 ? -15.911 0.879 23.681 1.00 84.88 178 ASP A N 1
ATOM 1491 C CA . ASP A 1 178 ? -16.990 0.978 24.661 1.00 84.88 178 ASP A CA 1
ATOM 1492 C C . ASP A 1 178 ? -17.834 -0.309 24.778 1.00 84.88 178 ASP A C 1
ATOM 1494 O O . ASP A 1 178 ? -18.496 -0.491 25.798 1.00 84.88 178 ASP A O 1
ATOM 1498 N N . GLU A 1 179 ? -17.734 -1.259 23.840 1.00 87.38 179 GLU A N 1
ATOM 1499 C CA . GLU A 1 179 ? -18.427 -2.566 23.840 1.00 87.38 179 GLU A CA 1
ATOM 1500 C C . GLU A 1 179 ? -17.522 -3.771 24.191 1.00 87.38 179 GLU A C 1
ATOM 1502 O O . GLU A 1 179 ? -18.015 -4.799 24.664 1.00 87.38 179 GLU A O 1
ATOM 1507 N N . CYS A 1 180 ? -16.202 -3.658 24.018 1.00 87.94 180 CYS A N 1
ATOM 1508 C CA . CYS A 1 180 ? -15.271 -4.786 24.014 1.00 87.94 180 CYS A CA 1
ATOM 1509 C C . CYS A 1 180 ? -15.250 -5.557 25.340 1.00 87.94 180 CYS A C 1
ATOM 1511 O O . CYS A 1 180 ? -14.841 -5.064 26.390 1.00 87.94 180 CYS A O 1
ATOM 1513 N N . LEU A 1 181 ? -15.600 -6.839 25.258 1.00 87.50 181 LEU A N 1
ATOM 1514 C CA . LEU A 1 181 ? -15.600 -7.789 26.371 1.00 87.50 181 LEU A CA 1
ATOM 1515 C C . LEU A 1 181 ? -14.217 -8.013 27.013 1.00 87.50 181 LEU A C 1
ATOM 1517 O O . LEU A 1 181 ? -14.131 -8.455 28.159 1.00 87.50 181 LEU A O 1
ATOM 1521 N N . LYS A 1 182 ? -13.139 -7.688 26.293 1.00 87.44 182 LYS A N 1
ATOM 1522 C CA . LYS A 1 182 ? -11.747 -7.793 26.752 1.00 87.44 182 LYS A CA 1
ATOM 1523 C C . LYS A 1 182 ? -11.110 -6.462 27.144 1.00 87.44 182 LYS A C 1
ATOM 1525 O O . LYS A 1 182 ? -9.918 -6.437 27.425 1.00 87.44 182 LYS A O 1
ATOM 1530 N N . VAL A 1 183 ? -11.878 -5.369 27.192 1.00 86.19 183 VAL A N 1
ATOM 1531 C CA . VAL A 1 183 ? -11.370 -4.101 27.724 1.00 86.19 183 VAL A CA 1
ATOM 1532 C C . VAL A 1 183 ? -11.254 -4.169 29.246 1.00 86.19 183 VAL A C 1
ATOM 1534 O O . VAL A 1 183 ? -12.177 -4.621 29.931 1.00 86.19 183 VAL A O 1
ATOM 1537 N N . ASP A 1 184 ? -10.118 -3.707 29.762 1.00 84.31 184 ASP A N 1
ATOM 1538 C CA . ASP A 1 184 ? -9.905 -3.518 31.192 1.00 84.31 184 ASP A CA 1
ATOM 1539 C C . ASP A 1 184 ? -10.624 -2.266 31.698 1.00 84.31 184 ASP A C 1
ATOM 1541 O O . ASP A 1 184 ? -10.653 -1.203 31.065 1.00 84.31 184 ASP A O 1
ATOM 1545 N N . GLY A 1 185 ? -11.142 -2.382 32.910 1.00 83.75 185 GLY A N 1
ATOM 1546 C CA . GLY A 1 185 ? -11.758 -1.293 33.644 1.00 83.75 185 GLY A CA 1
ATOM 1547 C C . GLY A 1 185 ? -11.846 -1.633 35.120 1.00 83.75 185 GLY A C 1
ATOM 1548 O O . GLY A 1 185 ? -11.225 -2.585 35.603 1.00 83.75 185 GLY A O 1
ATOM 1549 N N . LYS A 1 186 ? -12.604 -0.827 35.854 1.00 85.06 186 LYS A N 1
ATOM 1550 C CA . LYS A 1 186 ? -12.733 -0.929 37.304 1.00 85.06 186 LYS A CA 1
ATOM 1551 C C . LYS A 1 186 ? -14.175 -1.041 37.747 1.00 85.06 186 LYS A C 1
ATOM 1553 O O . LYS A 1 186 ? -15.048 -0.341 37.246 1.00 85.06 186 LYS A O 1
ATOM 1558 N N . CYS A 1 187 ? -14.377 -1.840 38.787 1.00 84.44 187 CYS A N 1
ATOM 1559 C CA . CYS A 1 187 ? -15.562 -1.735 39.625 1.00 84.44 187 CYS A CA 1
ATOM 1560 C C . CYS A 1 187 ? -15.550 -0.402 40.387 1.00 84.44 187 CYS A C 1
ATOM 1562 O O . CYS A 1 187 ? -14.617 -0.144 41.152 1.00 84.44 187 CYS A O 1
ATOM 1564 N N . SER A 1 188 ? -16.604 0.401 40.228 1.00 84.31 188 SER A N 1
ATOM 1565 C CA . SER A 1 188 ? -16.821 1.656 40.960 1.00 84.31 188 SER A CA 1
ATOM 1566 C C . SER A 1 188 ? -16.799 1.494 42.490 1.00 84.31 188 SER A C 1
ATOM 1568 O O . SER A 1 188 ? -16.253 2.346 43.185 1.00 84.31 188 SER A O 1
ATOM 1570 N N . TYR A 1 189 ? -17.306 0.377 43.026 1.00 81.31 189 TYR A N 1
ATOM 1571 C CA . TYR A 1 189 ? -17.369 0.128 44.474 1.00 81.31 189 TYR A CA 1
ATOM 1572 C C . TYR A 1 189 ? -16.024 -0.265 45.096 1.00 81.31 189 TYR A C 1
ATOM 1574 O O . TYR A 1 189 ? -15.653 0.245 46.154 1.00 81.31 189 TYR A O 1
ATOM 1582 N N . CYS A 1 190 ? -15.293 -1.209 44.488 1.00 85.25 190 CYS A N 1
ATOM 1583 C CA . CYS A 1 190 ? -14.071 -1.769 45.081 1.00 85.25 190 CYS A CA 1
ATOM 1584 C C . CYS A 1 190 ? -12.760 -1.317 44.423 1.00 85.25 190 CYS A C 1
ATOM 1586 O O . CYS A 1 190 ? -11.695 -1.668 44.928 1.00 85.25 190 CYS A O 1
ATOM 1588 N N . ASN A 1 191 ? -12.814 -0.541 43.333 1.00 85.75 191 ASN A N 1
ATOM 1589 C CA . ASN A 1 191 ? -11.656 -0.023 42.585 1.00 85.75 191 ASN A CA 1
ATOM 1590 C C . ASN A 1 191 ? -10.726 -1.119 42.002 1.00 85.75 191 ASN A C 1
ATOM 1592 O O . ASN A 1 191 ? -9.653 -0.816 41.478 1.00 85.75 191 ASN A O 1
ATOM 1596 N N . LYS A 1 192 ? -11.123 -2.402 42.070 1.00 86.00 192 LYS A N 1
ATOM 1597 C CA . LYS A 1 192 ? -10.378 -3.534 41.502 1.00 86.00 192 LYS A CA 1
ATOM 1598 C C . LYS A 1 192 ? -10.438 -3.480 39.975 1.00 86.00 192 LYS A C 1
ATOM 1600 O O . LYS A 1 192 ? -11.526 -3.361 39.412 1.00 86.00 192 LYS A O 1
ATOM 1605 N N . LYS A 1 193 ? -9.273 -3.611 39.332 1.00 86.06 193 LYS A N 1
ATOM 1606 C CA . LYS A 1 193 ? -9.146 -3.756 37.876 1.00 86.06 193 LYS A CA 1
ATOM 1607 C C . LYS A 1 193 ? -9.514 -5.175 37.433 1.00 86.06 193 LYS A C 1
ATOM 1609 O O . LYS A 1 193 ? -9.139 -6.129 38.119 1.00 86.06 193 LYS A O 1
ATOM 1614 N N . MET A 1 194 ? -10.221 -5.308 36.315 1.00 86.88 194 MET A N 1
ATOM 1615 C CA . MET A 1 194 ? -10.508 -6.583 35.641 1.00 86.88 194 MET A CA 1
ATOM 1616 C C . MET A 1 194 ? -11.020 -6.355 34.212 1.00 86.88 194 MET A C 1
ATOM 1618 O O . MET A 1 194 ? -11.504 -5.261 33.906 1.00 86.88 194 MET A O 1
ATOM 1622 N N . ASP A 1 195 ? -10.995 -7.405 33.383 1.00 85.56 195 ASP A N 1
ATOM 1623 C CA . ASP A 1 195 ? -11.691 -7.392 32.094 1.00 85.56 195 ASP A CA 1
ATOM 1624 C C . ASP A 1 195 ? -13.219 -7.371 32.286 1.00 85.56 195 ASP A C 1
ATOM 1626 O O . ASP A 1 195 ? -13.767 -7.792 33.316 1.00 85.56 195 ASP A O 1
ATOM 1630 N N . ARG A 1 196 ? -13.934 -6.849 31.288 1.00 83.88 196 ARG A N 1
ATOM 1631 C CA . ARG A 1 196 ? -15.392 -6.696 31.355 1.00 83.88 196 ARG A CA 1
ATOM 1632 C C . ARG A 1 196 ? -16.135 -8.027 31.535 1.00 83.88 196 ARG A C 1
ATOM 1634 O O . ARG A 1 196 ? -17.146 -8.060 32.231 1.00 83.88 196 ARG A O 1
ATOM 1641 N N . VAL A 1 197 ? -15.646 -9.125 30.958 1.00 85.56 197 VAL A N 1
ATOM 1642 C CA . VAL A 1 197 ? -16.237 -10.469 31.143 1.00 85.56 197 VAL A CA 1
ATOM 1643 C C . VAL A 1 197 ? -16.173 -10.908 32.605 1.00 85.56 197 VAL A C 1
ATOM 1645 O O . VAL A 1 197 ? -17.162 -11.399 33.148 1.00 85.56 197 VAL A O 1
ATOM 1648 N N . SER A 1 198 ? -15.038 -10.691 33.266 1.00 84.25 198 SER A N 1
ATOM 1649 C CA . SER A 1 198 ? -14.845 -10.990 34.689 1.00 84.25 198 SER A CA 1
ATOM 1650 C C . SER A 1 198 ? -15.753 -10.140 35.577 1.00 84.25 198 SER A C 1
ATOM 1652 O O . SER A 1 198 ? -16.279 -10.636 36.578 1.00 84.25 198 SER A O 1
ATOM 1654 N N . PHE A 1 199 ? -15.970 -8.879 35.189 1.00 82.75 199 PHE A N 1
ATOM 1655 C CA . PHE A 1 199 ? -16.908 -7.981 35.854 1.00 82.75 199 PHE A CA 1
ATOM 1656 C C . PHE A 1 199 ? -18.357 -8.479 35.746 1.00 82.75 199 PHE A C 1
ATOM 1658 O O . PHE A 1 199 ? -18.994 -8.702 36.776 1.00 82.75 199 PHE A O 1
ATOM 1665 N N . ILE A 1 200 ? -18.842 -8.713 34.519 1.00 79.75 200 ILE A N 1
ATOM 1666 C CA . ILE A 1 200 ? -20.223 -9.140 34.236 1.00 79.75 200 ILE A CA 1
ATOM 1667 C C . ILE A 1 200 ? -20.536 -10.491 34.891 1.00 79.75 200 ILE A C 1
ATOM 1669 O O . ILE A 1 200 ? -21.563 -10.628 35.544 1.00 79.75 200 ILE A O 1
ATOM 1673 N N . ASN A 1 201 ? -19.662 -11.490 34.737 1.00 80.19 201 ASN A N 1
ATOM 1674 C CA . ASN A 1 201 ? -20.038 -12.873 35.041 1.00 80.19 201 ASN A CA 1
ATOM 1675 C C . ASN A 1 201 ? -20.073 -13.216 36.537 1.00 80.19 201 ASN A C 1
ATOM 1677 O O . ASN A 1 201 ? -20.766 -14.156 36.918 1.00 80.19 201 ASN A O 1
ATOM 1681 N N . ASN A 1 202 ? -19.259 -12.563 37.377 1.00 73.75 202 ASN A N 1
ATOM 1682 C CA . ASN A 1 202 ? -19.087 -12.991 38.774 1.00 73.75 202 ASN A CA 1
ATOM 1683 C C . ASN A 1 202 ? -18.731 -11.876 39.772 1.00 73.75 202 ASN A C 1
ATOM 1685 O O . ASN A 1 202 ? -18.630 -12.171 40.967 1.00 73.75 202 ASN A O 1
ATOM 1689 N N . HIS A 1 203 ? -18.475 -10.630 39.351 1.00 80.31 203 HIS A N 1
ATOM 1690 C CA . HIS A 1 203 ? -17.850 -9.685 40.275 1.00 80.31 203 HIS A CA 1
ATOM 1691 C C . HIS A 1 203 ? -18.778 -9.245 41.411 1.00 80.31 203 HIS A C 1
ATOM 1693 O O . HIS A 1 203 ? -18.417 -9.436 42.571 1.00 80.31 203 HIS A O 1
ATOM 1699 N N . HIS A 1 204 ? -19.953 -8.687 41.121 1.00 72.69 204 HIS A N 1
ATOM 1700 C CA . HIS A 1 204 ? -20.816 -8.129 42.169 1.00 72.69 204 HIS A CA 1
ATOM 1701 C C . HIS A 1 204 ? -21.482 -9.192 43.047 1.00 72.69 204 HIS A C 1
ATOM 1703 O O . HIS A 1 204 ? -21.398 -9.096 44.272 1.00 72.69 204 HIS A O 1
ATOM 1709 N N . ASP A 1 205 ? -22.021 -10.252 42.451 1.00 69.44 205 ASP A N 1
ATOM 1710 C CA . ASP A 1 205 ? -22.786 -11.266 43.189 1.00 69.44 205 ASP A CA 1
ATOM 1711 C C . ASP A 1 205 ? -21.907 -12.105 44.134 1.00 69.44 205 ASP A C 1
ATOM 1713 O O . ASP A 1 205 ? -22.316 -12.486 45.239 1.00 69.44 205 ASP A O 1
ATOM 1717 N N . LYS A 1 206 ? -20.667 -12.397 43.715 1.00 68.88 206 LYS A N 1
ATOM 1718 C CA . LYS A 1 206 ? -19.805 -13.384 44.388 1.00 68.88 206 LYS A CA 1
ATOM 1719 C C . LYS A 1 206 ? -18.550 -12.794 45.029 1.00 68.88 206 LYS A C 1
ATOM 1721 O O . LYS A 1 206 ? -18.112 -13.337 46.037 1.00 68.88 206 LYS A O 1
ATOM 1726 N N . ILE A 1 207 ? -17.966 -11.722 44.481 1.00 72.88 207 ILE A N 1
ATOM 1727 C CA . ILE A 1 207 ? -16.565 -11.347 44.773 1.00 72.88 207 ILE A CA 1
ATOM 1728 C C . ILE A 1 207 ? -16.402 -9.920 45.329 1.00 72.88 207 ILE A C 1
ATOM 1730 O O . ILE A 1 207 ? -15.424 -9.659 46.025 1.00 72.88 207 ILE A O 1
ATOM 1734 N N . CYS A 1 208 ? -17.299 -8.974 45.037 1.00 77.50 208 CYS A N 1
ATOM 1735 C CA . CYS A 1 208 ? -17.090 -7.562 45.366 1.00 77.50 208 CYS A CA 1
ATOM 1736 C C . CYS A 1 208 ? -17.317 -7.276 46.864 1.00 77.50 208 CYS A C 1
ATOM 1738 O O . CYS A 1 208 ? -18.467 -7.261 47.314 1.00 77.50 208 CYS A O 1
ATOM 1740 N N . PRO A 1 209 ? -16.261 -6.965 47.645 1.00 72.56 209 PRO A N 1
ATOM 1741 C CA . PRO A 1 209 ? -16.372 -6.826 49.099 1.00 72.56 209 PRO A CA 1
ATOM 1742 C C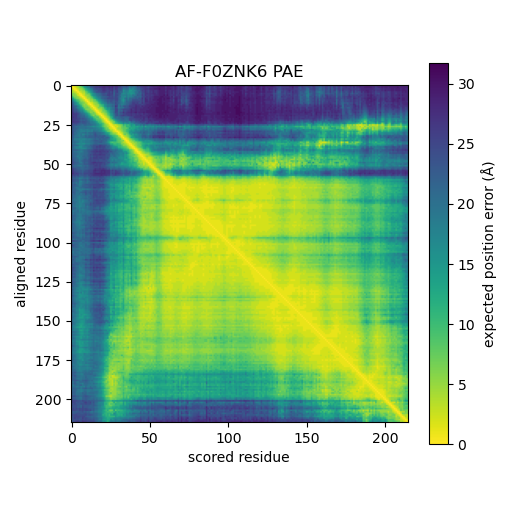 . PRO A 1 209 ? -17.135 -5.565 49.524 1.00 72.56 209 PRO A C 1
ATOM 1744 O O . PRO A 1 209 ? -17.602 -5.486 50.652 1.00 72.56 209 PRO A O 1
ATOM 1747 N N . LYS A 1 210 ? -17.259 -4.575 48.629 1.00 74.81 210 LYS A N 1
ATOM 1748 C CA . LYS A 1 210 ? -17.938 -3.296 48.885 1.00 74.81 210 LYS A CA 1
ATOM 1749 C C . LYS A 1 210 ? -19.324 -3.186 48.244 1.00 74.81 210 LYS A C 1
ATOM 1751 O O . LYS A 1 210 ? -20.008 -2.204 48.492 1.00 74.81 210 LYS A O 1
ATOM 1756 N N . PHE A 1 211 ? -19.757 -4.164 47.448 1.00 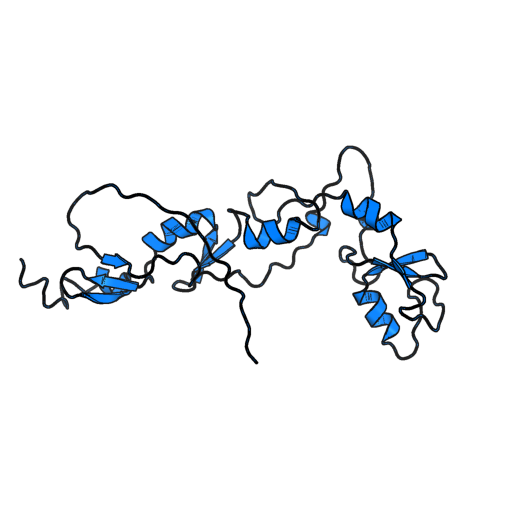66.50 211 PHE A N 1
ATOM 1757 C CA . PHE A 1 211 ? -21.116 -4.168 46.893 1.00 66.50 211 PHE A CA 1
ATOM 1758 C C . PHE A 1 211 ? -22.128 -4.672 47.928 1.00 66.50 211 PHE A C 1
ATOM 1760 O O . PHE A 1 211 ? -23.099 -3.988 48.221 1.00 66.50 211 PHE A O 1
ATOM 1767 N N . LYS A 1 212 ? -21.816 -5.790 48.600 1.00 60.66 212 LYS A N 1
ATOM 1768 C CA . LYS A 1 212 ? -22.643 -6.390 49.670 1.00 60.66 212 LYS A CA 1
ATOM 1769 C C . LYS A 1 212 ? -22.774 -5.551 50.953 1.00 60.66 212 LYS A C 1
ATOM 1771 O O . LYS A 1 212 ? -23.455 -5.976 51.873 1.00 60.66 212 LYS A O 1
ATOM 1776 N N . LEU A 1 213 ? -22.091 -4.407 51.028 1.00 58.75 213 LEU A N 1
ATOM 1777 C CA . LEU A 1 213 ? -22.158 -3.451 52.143 1.00 58.75 213 LEU A CA 1
ATOM 1778 C C . LEU A 1 213 ? -23.013 -2.211 51.816 1.00 58.75 213 LEU A C 1
ATOM 1780 O O . LEU A 1 213 ? -23.156 -1.345 52.670 1.00 58.75 213 LEU A O 1
ATOM 1784 N N . ASN A 1 214 ? -23.516 -2.098 50.581 1.00 53.22 214 ASN A N 1
ATOM 1785 C CA . ASN A 1 214 ? -24.311 -0.967 50.082 1.00 53.22 214 ASN A CA 1
ATOM 1786 C C . ASN A 1 214 ? -25.674 -1.418 49.502 1.00 53.22 214 ASN A C 1
ATOM 1788 O O . ASN A 1 214 ? -26.293 -0.668 48.748 1.00 53.22 214 ASN A O 1
ATOM 1792 N N . LEU A 1 215 ? -26.096 -2.647 49.824 1.00 54.31 215 LEU A N 1
ATOM 1793 C CA . LEU A 1 215 ? -27.429 -3.214 49.592 1.00 54.31 215 LEU A CA 1
ATOM 1794 C C . LEU A 1 215 ? -28.129 -3.379 50.944 1.00 54.31 215 LEU A C 1
ATOM 1796 O O . LEU A 1 215 ? -29.347 -3.116 50.987 1.00 54.31 215 LEU A O 1
#

Sequence (215 aa):
MDNYYTCVFSQARYSDQQREKQIPEFIIENKKKCQFFFLPKYPIIQLEEQLVLKDGNEISKDLFICPICQDLMTSVLQCEYCSNICCFNCWEKLISSNRPKCFFCRHYGITIKKLHNNLFYKKIFDQLMFKCCNQDCNLMFPYDHYYYHCCNKCEHRLLSCGLCNQTLKYSKIETHVDECLKVDGKCSYCNKKMDRVSFINNHHDKICPKFKLNL